Protein AF-0000000083312813 (afdb_homodimer)

InterPro domains:
  IPR004323 Divalent ion tolerance protein, CutA [PF03091] (5-100)
  IPR004323 Divalent ion tolerance protein, CutA [PTHR23419] (3-100)
  IPR011322 Nitrogen regulatory PII-like, alpha/beta [SSF54913] (3-100)
  IPR015867 Nitrogen regulatory protein PII/ATP phosphoribosyltransferase, C-terminal [G3DSA:3.30.70.120] (1-104)

Structure (mmCIF, N/CA/C/O backbone):
data_AF-0000000083312813-model_v1
#
loop_
_entity.id
_entity.type
_entity.pdbx_description
1 polymer 'Divalent-cation tolerance protein CutA'
#
loop_
_atom_site.group_PDB
_atom_site.id
_atom_site.type_symbol
_atom_site.label_atom_id
_atom_site.label_alt_id
_atom_site.label_comp_id
_atom_site.label_asym_id
_atom_site.label_entity_id
_atom_site.label_seq_id
_atom_site.pdbx_PDB_ins_code
_atom_site.Cartn_x
_atom_site.Cartn_y
_atom_site.Cartn_z
_atom_site.occupancy
_atom_site.B_iso_or_equiv
_atom_site.auth_seq_id
_atom_site.auth_comp_id
_atom_site.auth_asym_id
_atom_site.auth_atom_id
_atom_site.pdbx_PDB_model_num
ATOM 1 N N . MET A 1 1 ? -17.25 2.248 -8.07 1 82.38 1 MET A N 1
ATOM 2 C CA . MET A 1 1 ? -16.328 2.959 -7.188 1 82.38 1 MET A CA 1
ATOM 3 C C . MET A 1 1 ? -14.891 2.475 -7.395 1 82.38 1 MET A C 1
ATOM 5 O O . MET A 1 1 ? -14.641 1.271 -7.465 1 82.38 1 MET A O 1
ATOM 9 N N . THR A 1 2 ? -13.977 3.43 -7.738 1 95.19 2 THR A N 1
ATOM 10 C CA . THR A 1 2 ? -12.57 3.113 -7.965 1 95.19 2 THR A CA 1
ATOM 11 C C . THR A 1 2 ? -11.742 3.412 -6.723 1 95.19 2 THR A C 1
ATOM 13 O O . THR A 1 2 ? -11.805 4.52 -6.18 1 95.19 2 THR A O 1
ATOM 16 N N . CYS A 1 3 ? -11.07 2.371 -6.266 1 98.38 3 CYS A N 1
ATOM 17 C CA . CYS A 1 3 ? -10.172 2.564 -5.133 1 98.38 3 CYS A CA 1
ATOM 18 C C . CYS A 1 3 ? -8.812 3.07 -5.594 1 98.38 3 CYS A C 1
ATOM 20 O O . CYS A 1 3 ? -8.312 2.65 -6.637 1 98.38 3 CYS A O 1
ATOM 22 N N . ILE A 1 4 ? -8.227 3.947 -4.766 1 98.69 4 ILE A N 1
ATOM 23 C CA . ILE A 1 4 ? -6.914 4.492 -5.105 1 98.69 4 ILE A CA 1
ATOM 24 C C . ILE A 1 4 ? -6.023 4.504 -3.867 1 98.69 4 ILE A C 1
ATOM 26 O O . ILE A 1 4 ? -6.516 4.445 -2.738 1 98.69 4 ILE A O 1
ATOM 30 N N . ALA A 1 5 ? -4.777 4.547 -4.109 1 98.69 5 ALA A N 1
ATOM 31 C CA . ALA A 1 5 ? -3.764 4.848 -3.104 1 98.69 5 ALA A CA 1
ATOM 32 C C . ALA A 1 5 ? -3.197 6.254 -3.301 1 98.69 5 ALA A C 1
ATOM 34 O O . ALA A 1 5 ? -2.725 6.59 -4.391 1 98.69 5 ALA A O 1
ATOM 35 N N . VAL A 1 6 ? -3.256 7.094 -2.27 1 98.88 6 VAL A N 1
ATOM 36 C CA . VAL A 1 6 ? -2.686 8.438 -2.281 1 98.88 6 VAL A CA 1
ATOM 37 C C . VAL A 1 6 ? -1.424 8.469 -1.42 1 98.88 6 VAL A C 1
ATOM 39 O O . VAL A 1 6 ? -1.423 7.977 -0.29 1 98.88 6 VAL A O 1
ATOM 42 N N . VAL A 1 7 ? -0.399 9.125 -1.979 1 98.88 7 VAL A N 1
ATOM 43 C CA . VAL A 1 7 ? 0.912 9.023 -1.345 1 98.88 7 VAL A CA 1
ATOM 44 C C . VAL A 1 7 ? 1.455 10.422 -1.054 1 98.88 7 VAL A C 1
ATOM 46 O O . VAL A 1 7 ? 1.341 11.328 -1.886 1 98.88 7 VAL A O 1
ATOM 49 N N . THR A 1 8 ? 2.051 10.57 0.067 1 98.81 8 THR A N 1
ATOM 50 C CA . THR A 1 8 ? 2.859 11.742 0.395 1 98.81 8 THR A CA 1
ATOM 51 C C . THR A 1 8 ? 4.078 11.344 1.22 1 98.81 8 THR A C 1
ATOM 53 O O . THR A 1 8 ? 4.215 10.18 1.613 1 98.81 8 THR A O 1
ATOM 56 N N . THR A 1 9 ? 5.008 12.219 1.409 1 98.56 9 THR A N 1
ATOM 57 C CA . THR A 1 9 ? 6.176 12.047 2.264 1 98.56 9 THR A CA 1
ATOM 58 C C . THR A 1 9 ? 6.367 13.258 3.174 1 98.56 9 THR A C 1
ATOM 60 O O . THR A 1 9 ? 6.137 14.391 2.76 1 98.56 9 THR A O 1
ATOM 63 N N . VAL A 1 10 ? 6.734 13.008 4.398 1 98.44 10 VAL A N 1
ATOM 64 C CA . VAL A 1 10 ? 6.965 14.078 5.359 1 98.44 10 VAL A CA 1
ATOM 65 C C . VAL A 1 10 ? 8.32 13.883 6.043 1 98.44 10 VAL A C 1
ATOM 67 O O . VAL A 1 10 ? 8.93 12.82 5.918 1 98.44 10 VAL A O 1
ATOM 70 N N . GLY A 1 11 ? 8.758 14.898 6.836 1 97.38 11 GLY A N 1
ATOM 71 C CA . GLY A 1 11 ? 10.125 14.93 7.316 1 97.38 11 GLY A CA 1
ATOM 72 C C . GLY A 1 11 ? 10.289 14.312 8.695 1 97.38 11 GLY A C 1
ATOM 73 O O . GLY A 1 11 ? 11.406 14.18 9.195 1 97.38 11 GLY A O 1
ATOM 74 N N . SER A 1 12 ? 9.148 13.906 9.367 1 98.06 12 SER A N 1
ATOM 75 C CA . SER A 1 12 ? 9.258 13.305 10.688 1 98.06 12 SER A CA 1
ATOM 76 C C . SER A 1 12 ? 8.195 12.234 10.898 1 98.06 12 SER A C 1
ATOM 78 O O . SER A 1 12 ? 7.105 12.32 10.328 1 98.06 12 SER A O 1
ATOM 80 N N . ARG A 1 13 ? 8.539 11.32 11.75 1 98.06 13 ARG A N 1
ATOM 81 C CA . ARG A 1 13 ? 7.594 10.258 12.086 1 98.06 13 ARG A CA 1
ATOM 82 C C . ARG A 1 13 ? 6.363 10.82 12.789 1 98.06 13 ARG A C 1
ATOM 84 O O . ARG A 1 13 ? 5.242 10.375 12.547 1 98.06 13 ARG A O 1
ATOM 91 N N . THR A 1 14 ? 6.617 11.766 13.656 1 98.44 14 THR A N 1
ATOM 92 C CA . THR A 1 14 ? 5.523 12.391 14.391 1 98.44 14 THR A CA 1
ATOM 93 C C . THR A 1 14 ? 4.531 13.055 13.438 1 98.44 14 THR A C 1
ATOM 95 O O . THR A 1 14 ? 3.32 12.898 13.594 1 98.44 14 THR A O 1
ATOM 98 N N . GLU A 1 15 ? 5.008 13.805 12.469 1 98.56 15 GLU A N 1
ATOM 99 C CA . GLU A 1 15 ? 4.129 14.422 11.477 1 98.56 15 GLU A CA 1
ATOM 100 C C . GLU A 1 15 ? 3.365 13.359 10.688 1 98.56 15 GLU A C 1
ATOM 102 O O . GLU A 1 15 ? 2.174 13.516 10.414 1 98.56 15 GLU A O 1
ATOM 107 N N . ALA A 1 16 ? 4.055 12.297 10.289 1 98.75 16 ALA A N 1
ATOM 108 C CA . ALA A 1 16 ? 3.418 11.211 9.555 1 98.75 16 ALA A CA 1
ATOM 109 C C . ALA A 1 16 ? 2.266 10.609 10.359 1 98.75 16 ALA A C 1
ATOM 111 O O . ALA A 1 16 ? 1.177 10.391 9.82 1 98.75 16 ALA A O 1
ATOM 112 N N . GLN A 1 17 ? 2.504 10.367 11.602 1 98.69 17 GLN A N 1
ATOM 113 C CA . GLN A 1 17 ? 1.498 9.773 12.477 1 98.69 17 GLN A CA 1
ATOM 114 C C . GLN A 1 17 ? 0.299 10.703 12.648 1 98.69 17 GLN A C 1
ATOM 116 O O . GLN A 1 17 ? -0.849 10.258 12.617 1 98.69 17 GLN A O 1
ATOM 121 N N . THR A 1 18 ? 0.594 11.961 12.844 1 98.44 18 THR A N 1
ATOM 122 C CA . THR A 1 18 ? -0.47 12.945 12.992 1 98.44 18 THR A CA 1
ATOM 123 C C . THR A 1 18 ? -1.327 13.008 11.727 1 98.44 18 THR A C 1
ATOM 125 O O . THR A 1 18 ? -2.557 13.008 11.805 1 98.44 18 THR A O 1
ATOM 128 N N . LEU A 1 19 ? -0.684 13.07 10.586 1 98.56 19 LEU A N 1
ATOM 129 C CA . LEU A 1 19 ? -1.38 13.109 9.305 1 98.56 19 LEU A CA 1
ATOM 130 C C . LEU A 1 19 ? -2.252 11.867 9.125 1 98.56 19 LEU A C 1
ATOM 132 O O . LEU A 1 19 ? -3.438 11.977 8.805 1 98.56 19 LEU A O 1
ATOM 136 N N . ALA A 1 20 ? -1.627 10.688 9.344 1 98.75 20 ALA A N 1
ATOM 137 C CA . ALA A 1 20 ? -2.322 9.422 9.172 1 98.75 20 ALA A CA 1
ATOM 138 C C . ALA A 1 20 ? -3.543 9.328 10.086 1 98.75 20 ALA A C 1
ATOM 140 O O . ALA A 1 20 ?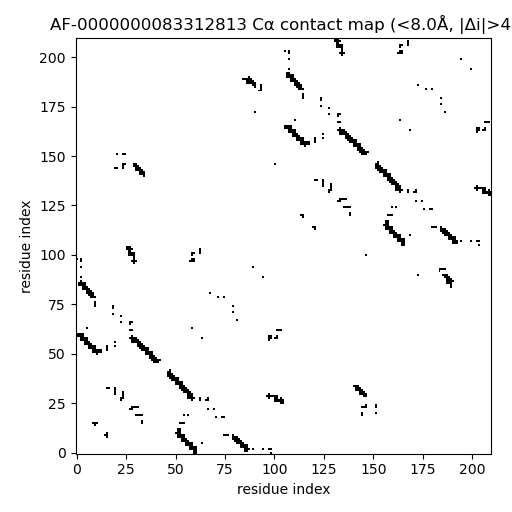 -4.652 9.062 9.625 1 98.75 20 ALA A O 1
ATOM 141 N N . ARG A 1 21 ? -3.357 9.609 11.344 1 98.31 21 ARG A N 1
ATOM 142 C CA . ARG A 1 21 ? -4.438 9.523 12.312 1 98.31 21 ARG A CA 1
ATOM 143 C C . ARG A 1 21 ? -5.566 10.492 11.969 1 98.31 21 ARG A C 1
ATOM 145 O O . ARG A 1 21 ? -6.734 10.102 11.93 1 98.31 21 ARG A O 1
ATOM 152 N N . THR A 1 22 ? -5.227 11.742 11.727 1 98.19 22 THR A N 1
ATOM 153 C CA . THR A 1 22 ? -6.203 12.797 11.492 1 98.19 22 THR A CA 1
ATOM 154 C C . THR A 1 22 ? -7.062 12.477 10.273 1 98.19 22 THR A C 1
ATOM 156 O O . THR A 1 22 ? -8.289 12.57 10.336 1 98.19 22 THR A O 1
ATOM 159 N N . LEU A 1 23 ? -6.473 12.07 9.18 1 98.38 23 LEU A N 1
ATOM 160 C CA . LEU A 1 23 ? -7.188 11.922 7.918 1 98.38 23 LEU A CA 1
ATOM 161 C C . LEU A 1 23 ? -8.008 10.633 7.91 1 98.38 23 LEU A C 1
ATOM 163 O O . LEU A 1 23 ? -9.062 10.57 7.266 1 98.38 23 LEU A O 1
ATOM 167 N N . VAL A 1 24 ? -7.555 9.609 8.648 1 98.44 24 VAL A N 1
ATOM 168 C CA . VAL A 1 24 ? -8.352 8.398 8.82 1 98.44 24 VAL A CA 1
ATOM 169 C C . VAL A 1 24 ? -9.531 8.688 9.75 1 98.44 24 VAL A C 1
ATOM 171 O O . VAL A 1 24 ? -10.656 8.258 9.477 1 98.44 24 VAL A O 1
ATOM 174 N N . GLU A 1 25 ? -9.312 9.438 10.805 1 97.38 25 GLU A N 1
ATOM 175 C CA . GLU A 1 25 ? -10.383 9.812 11.719 1 97.38 25 GLU A CA 1
ATOM 176 C C . GLU A 1 25 ? -11.469 10.617 11.008 1 97.38 25 GLU A C 1
ATOM 178 O O . GLU A 1 25 ? -12.656 10.438 11.273 1 97.38 25 GLU A O 1
ATOM 183 N N . ARG A 1 26 ? -11.039 11.461 10.102 1 96.88 26 ARG A N 1
ATOM 184 C CA . ARG A 1 26 ? -11.961 12.32 9.359 1 96.88 26 ARG A CA 1
ATOM 185 C C . ARG A 1 26 ? -12.625 11.547 8.227 1 96.88 26 ARG A C 1
ATOM 187 O O . ARG A 1 26 ? -13.414 12.109 7.461 1 96.88 26 ARG A O 1
ATOM 194 N N . GLU A 1 27 ? -12.234 10.281 7.996 1 97 27 GLU A N 1
ATOM 195 C CA . GLU A 1 27 ? -12.758 9.375 6.973 1 97 27 GLU A CA 1
ATOM 196 C C . GLU A 1 27 ? -12.492 9.922 5.57 1 97 27 GLU A C 1
ATOM 198 O O . GLU A 1 27 ? -13.305 9.734 4.664 1 97 27 GLU A O 1
ATOM 203 N N . LEU A 1 28 ? -11.469 10.711 5.465 1 98.12 28 LEU A N 1
ATOM 204 C CA . LEU A 1 28 ? -11 11.07 4.133 1 98.12 28 LEU A CA 1
ATOM 205 C C . LEU A 1 28 ? -10.258 9.906 3.48 1 98.12 28 LEU A C 1
ATOM 207 O O . LEU A 1 28 ? -10.117 9.867 2.258 1 98.12 28 LEU A O 1
ATOM 211 N N . ALA A 1 29 ? -9.766 8.984 4.305 1 98.19 29 ALA A N 1
ATOM 212 C CA . ALA A 1 29 ? -9.188 7.695 3.924 1 98.19 29 ALA A CA 1
ATOM 213 C C . ALA A 1 29 ? -9.625 6.59 4.879 1 98.19 29 ALA A C 1
ATOM 215 O O . ALA A 1 29 ? -9.844 6.84 6.066 1 98.19 29 ALA A O 1
ATOM 216 N N . ALA A 1 30 ? -9.734 5.379 4.336 1 97.56 30 ALA A N 1
ATOM 217 C CA . ALA A 1 30 ? -10.141 4.238 5.156 1 97.56 30 ALA A CA 1
ATOM 218 C C . ALA A 1 30 ? -8.992 3.771 6.051 1 97.56 30 ALA A C 1
ATOM 220 O O . ALA A 1 30 ? -9.227 3.295 7.168 1 97.56 30 ALA A O 1
ATOM 221 N N . CYS A 1 31 ? -7.824 3.801 5.535 1 98.12 31 CYS A N 1
ATOM 222 C CA . CYS A 1 31 ? -6.633 3.396 6.27 1 98.12 31 CYS A CA 1
ATOM 223 C C . CYS A 1 31 ? -5.395 4.105 5.734 1 98.12 31 CYS A C 1
ATOM 225 O O . CYS A 1 31 ? -5.449 4.762 4.695 1 98.12 31 CYS A O 1
ATOM 227 N N . ALA A 1 32 ? -4.301 4.016 6.473 1 98.81 32 ALA A N 1
ATOM 228 C CA . ALA A 1 32 ? -3.012 4.586 6.098 1 98.81 32 ALA A CA 1
ATOM 229 C C . ALA A 1 32 ? -1.862 3.701 6.566 1 98.81 32 ALA A C 1
ATOM 231 O O . ALA A 1 32 ? -1.955 3.057 7.613 1 98.81 32 ALA A O 1
ATOM 232 N N . HIS A 1 33 ? -0.812 3.68 5.758 1 98.81 33 HIS A N 1
ATOM 233 C CA . HIS A 1 33 ? 0.422 2.977 6.09 1 98.81 33 HIS A CA 1
ATOM 234 C C . HIS A 1 33 ? 1.615 3.928 6.09 1 98.81 33 HIS A C 1
ATOM 236 O O . HIS A 1 33 ? 1.789 4.711 5.152 1 98.81 33 HIS A O 1
ATOM 242 N N . ILE A 1 34 ? 2.453 3.83 7.133 1 98.88 34 ILE A N 1
ATOM 243 C CA . ILE A 1 34 ? 3.672 4.625 7.223 1 98.88 34 ILE A CA 1
ATOM 244 C C . ILE A 1 34 ? 4.891 3.719 7.082 1 98.88 34 ILE A C 1
ATOM 246 O O . ILE A 1 34 ? 4.953 2.648 7.691 1 98.88 34 ILE A O 1
ATOM 250 N N . SER A 1 35 ? 5.832 4.074 6.277 1 98.69 35 SER A N 1
ATOM 251 C CA . SER A 1 35 ? 7.129 3.416 6.164 1 98.69 35 SER A CA 1
ATOM 252 C C . SER A 1 35 ? 8.258 4.434 6.086 1 98.69 35 SER A C 1
ATOM 254 O O . SER A 1 35 ? 8.094 5.508 5.504 1 98.69 35 SER A O 1
ATOM 256 N N . GLU A 1 36 ? 9.383 4.062 6.68 1 98.38 36 GLU A N 1
ATOM 257 C CA . GLU A 1 36 ? 10.57 4.902 6.551 1 98.38 36 GLU A CA 1
ATOM 258 C C . GLU A 1 36 ? 11.227 4.719 5.184 1 98.38 36 GLU A C 1
ATOM 260 O O . GLU A 1 36 ? 11.32 3.596 4.68 1 98.38 36 GLU A O 1
ATOM 265 N N . VAL A 1 37 ? 11.75 5.883 4.617 1 98 37 VAL A N 1
ATOM 266 C CA . VAL A 1 37 ? 12.445 5.848 3.334 1 98 37 VAL A CA 1
ATOM 267 C C . VAL A 1 37 ? 13.656 6.773 3.379 1 98 37 VAL A C 1
ATOM 269 O O . VAL A 1 37 ? 13.688 7.73 4.156 1 98 37 VAL A O 1
ATOM 272 N N . GLU A 1 38 ? 14.617 6.457 2.629 1 97.88 38 GLU A N 1
ATOM 273 C CA . GLU A 1 38 ? 15.734 7.359 2.371 1 97.88 38 GLU A CA 1
ATOM 274 C C . GLU A 1 38 ? 15.547 8.109 1.054 1 97.88 38 GLU A C 1
ATOM 276 O O . GLU A 1 38 ? 15.367 7.488 0.003 1 97.88 38 GLU A O 1
ATOM 281 N N . SER A 1 39 ? 15.617 9.445 1.138 1 96.81 39 SER A N 1
ATOM 282 C CA . SER A 1 39 ? 15.289 10.258 -0.031 1 96.81 39 SER A CA 1
ATOM 283 C C . SER A 1 39 ? 16.516 11.023 -0.526 1 96.81 39 SER A C 1
ATOM 285 O O . SER A 1 39 ? 17.312 11.5 0.274 1 96.81 39 SER A O 1
ATOM 287 N N . PHE A 1 40 ? 16.656 11.078 -1.81 1 98.12 40 PHE A N 1
ATOM 288 C CA . PHE A 1 40 ? 17.562 11.961 -2.531 1 98.12 40 PHE A CA 1
ATOM 289 C C . PHE A 1 40 ? 16.812 12.867 -3.488 1 98.12 40 PHE A C 1
ATOM 291 O O . PHE A 1 40 ? 15.969 12.398 -4.262 1 98.12 40 PHE A O 1
ATOM 298 N N . TYR A 1 41 ? 17.031 14.148 -3.514 1 96 41 TYR A N 1
ATOM 299 C CA . TYR A 1 41 ? 16.344 15.062 -4.414 1 96 41 TYR A CA 1
ATOM 300 C C . TYR A 1 41 ? 17.078 16.391 -4.527 1 96 41 TYR A C 1
ATOM 302 O O . TYR A 1 41 ? 17.906 16.719 -3.676 1 96 41 TYR A O 1
ATOM 310 N N . HIS A 1 42 ? 16.781 17.188 -5.539 1 95.5 42 HIS A N 1
ATOM 311 C CA . HIS A 1 42 ? 17.312 18.531 -5.711 1 95.5 42 HIS A CA 1
ATOM 312 C C . HIS A 1 42 ? 16.484 19.547 -4.945 1 95.5 42 HIS A C 1
ATOM 314 O O . HIS A 1 42 ? 15.258 19.531 -5.008 1 95.5 42 HIS A O 1
ATOM 320 N N . TRP A 1 43 ? 17.172 20.328 -4.145 1 90.94 43 TRP A N 1
ATOM 321 C CA . TRP A 1 43 ? 16.547 21.469 -3.484 1 90.94 43 TRP A CA 1
ATOM 322 C C . TRP A 1 43 ? 17.5 22.656 -3.42 1 90.94 43 TRP A C 1
ATOM 324 O O . TRP A 1 43 ? 18.594 22.547 -2.875 1 90.94 43 TRP A O 1
ATOM 334 N N . GLN A 1 44 ? 17.016 23.812 -4.074 1 92.31 44 GLN A N 1
ATOM 335 C CA . GLN A 1 44 ? 17.797 25.031 -4.102 1 92.31 44 GLN A CA 1
ATOM 336 C C . GLN A 1 44 ? 19.188 24.797 -4.664 1 92.31 44 GLN A C 1
ATOM 338 O O . GLN A 1 44 ? 20.188 25.203 -4.062 1 92.31 44 GLN A O 1
ATOM 343 N N . GLY A 1 45 ? 19.297 24.016 -5.578 1 94.56 45 GLY A N 1
ATOM 344 C CA . GLY A 1 45 ? 20.5 23.828 -6.359 1 94.56 45 GLY A CA 1
ATOM 345 C C . GLY A 1 45 ? 21.406 22.75 -5.812 1 94.56 45 GLY A C 1
ATOM 346 O O . GLY A 1 45 ? 22.469 22.453 -6.387 1 94.56 45 GLY A O 1
ATOM 347 N N . LYS A 1 46 ? 21.078 22.188 -4.707 1 96.56 46 LYS A N 1
ATOM 348 C CA . LYS A 1 46 ? 21.906 21.156 -4.098 1 96.56 46 LYS A CA 1
ATOM 349 C C . LYS A 1 46 ? 21.125 19.844 -3.941 1 96.56 46 LYS A C 1
ATOM 351 O O . LYS A 1 46 ? 19.906 19.859 -3.807 1 96.56 46 LYS A O 1
ATOM 356 N N . VAL A 1 47 ? 21.906 18.688 -3.941 1 97.12 47 VAL A N 1
ATOM 357 C CA . VAL A 1 47 ? 21.297 17.391 -3.676 1 97.12 47 VAL A CA 1
ATOM 358 C C . VAL A 1 47 ? 21.172 17.188 -2.17 1 97.12 47 VAL A C 1
ATOM 360 O O . VAL A 1 47 ? 22.141 17.312 -1.43 1 97.12 47 VAL A O 1
ATOM 363 N N . GLN A 1 48 ? 19.922 16.969 -1.707 1 96 48 GLN A N 1
ATOM 364 C CA . GLN A 1 48 ? 19.625 16.625 -0.321 1 96 48 GLN A CA 1
ATOM 365 C C . GLN A 1 48 ? 19.547 15.109 -0.135 1 96 48 GLN A C 1
ATOM 367 O O . GLN A 1 48 ? 19.219 14.383 -1.068 1 96 48 GLN A O 1
ATOM 372 N N . ASN A 1 49 ? 20 14.586 0.979 1 97.5 49 ASN A N 1
ATOM 373 C CA . ASN A 1 49 ? 19.844 13.211 1.438 1 97.5 49 ASN A CA 1
ATOM 374 C C . ASN A 1 49 ? 19.281 13.156 2.852 1 97.5 49 ASN A C 1
ATOM 376 O O . ASN A 1 49 ? 19.969 13.5 3.814 1 97.5 49 ASN A O 1
ATOM 380 N N . GLU A 1 50 ? 17.984 12.664 2.926 1 96.69 50 GLU A N 1
ATOM 381 C CA . GLU A 1 50 ? 17.312 12.711 4.215 1 96.69 50 GLU A CA 1
ATOM 382 C C . GLU A 1 50 ? 16.422 11.484 4.41 1 96.69 50 GLU A C 1
ATOM 384 O O . GLU A 1 50 ? 15.977 10.867 3.438 1 96.69 50 GLU A O 1
ATOM 389 N N . VAL A 1 51 ? 16.219 11.164 5.68 1 97.62 51 VAL A N 1
ATOM 390 C CA . VAL A 1 51 ? 15.18 10.203 6.031 1 97.62 51 VAL A CA 1
ATOM 391 C C . VAL A 1 51 ? 13.812 10.883 5.984 1 97.62 51 VAL A C 1
ATOM 393 O O . VAL A 1 51 ? 13.641 11.992 6.5 1 97.62 51 VAL A O 1
ATOM 396 N N . GLU A 1 52 ? 12.914 10.25 5.254 1 98.38 52 GLU A N 1
ATOM 397 C CA . GLU A 1 52 ? 11.516 10.672 5.23 1 98.38 52 GLU A CA 1
ATOM 398 C C . GLU A 1 52 ? 10.586 9.531 5.629 1 98.38 52 GLU A C 1
ATOM 400 O O . GLU A 1 52 ? 11.031 8.391 5.793 1 98.38 52 GLU A O 1
ATOM 405 N N . TYR A 1 53 ? 9.375 9.898 5.82 1 98.75 53 TYR A N 1
ATOM 406 C CA . TYR A 1 53 ? 8.328 8.93 6.117 1 98.75 53 TYR A CA 1
ATOM 407 C C . TYR A 1 53 ? 7.219 8.992 5.07 1 98.75 53 TYR A C 1
ATOM 409 O O . TYR A 1 53 ? 6.586 10.031 4.883 1 98.75 53 TYR A O 1
ATOM 417 N N . ARG A 1 54 ? 7.094 7.883 4.402 1 98.88 54 ARG A N 1
ATOM 418 C CA . ARG A 1 54 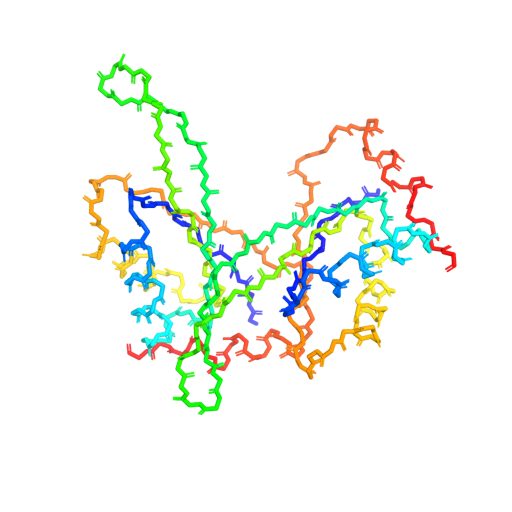? 6.07 7.758 3.373 1 98.88 54 ARG A CA 1
ATOM 419 C C . ARG A 1 54 ? 4.738 7.328 3.977 1 98.88 54 ARG A C 1
ATOM 421 O O . ARG A 1 54 ? 4.684 6.383 4.766 1 98.88 54 ARG A O 1
ATOM 428 N N . VAL A 1 55 ? 3.723 8.109 3.658 1 98.94 55 VAL A N 1
ATOM 429 C CA . VAL A 1 55 ? 2.365 7.773 4.07 1 98.94 55 VAL A CA 1
ATOM 430 C C . VAL A 1 55 ? 1.529 7.398 2.848 1 98.94 55 VAL A C 1
ATOM 432 O O . VAL A 1 55 ? 1.456 8.164 1.883 1 98.94 55 VAL A O 1
ATOM 435 N N . ILE A 1 56 ? 0.965 6.203 2.83 1 98.94 56 ILE A N 1
ATOM 436 C CA . ILE A 1 56 ? 0.063 5.75 1.777 1 98.94 56 ILE A CA 1
ATOM 437 C C . ILE A 1 56 ? -1.356 5.633 2.328 1 98.94 56 ILE A C 1
ATOM 439 O O . ILE A 1 56 ? -1.61 4.852 3.248 1 98.94 56 ILE A O 1
ATOM 443 N N . PHE A 1 57 ? -2.295 6.418 1.813 1 98.81 57 PHE A N 1
ATOM 444 C CA . PHE A 1 57 ? -3.711 6.391 2.162 1 98.81 57 PHE A CA 1
ATOM 445 C C . PHE A 1 57 ? -4.5 5.562 1.153 1 98.81 57 PHE A C 1
ATOM 447 O O . PHE A 1 57 ? -4.277 5.672 -0.054 1 98.81 57 PHE A O 1
ATOM 454 N N . LYS A 1 58 ? -5.383 4.727 1.625 1 98.75 58 LYS A N 1
ATOM 455 C CA . LYS A 1 58 ? -6.34 4.062 0.746 1 98.75 58 LYS A CA 1
ATOM 456 C C . LYS A 1 58 ? -7.723 4.699 0.856 1 98.75 58 LYS A C 1
ATOM 458 O O . LYS A 1 58 ? -8.242 4.875 1.959 1 98.75 58 LYS A O 1
ATOM 463 N N . THR A 1 59 ? -8.281 5.09 -0.238 1 98.44 59 THR A N 1
ATOM 464 C CA . THR A 1 59 ? -9.578 5.754 -0.312 1 98.44 59 THR A CA 1
ATOM 465 C C . THR A 1 59 ? -10.234 5.516 -1.673 1 98.44 59 THR A C 1
ATOM 467 O O . THR A 1 59 ? -9.82 4.629 -2.418 1 98.44 59 THR A O 1
ATOM 470 N N . VAL A 1 60 ? -11.352 6.219 -1.917 1 98.31 60 VAL A N 1
ATOM 471 C CA . VAL A 1 60 ? -12.016 6.164 -3.213 1 98.31 60 VAL A CA 1
ATOM 472 C C . VAL A 1 60 ? -11.641 7.391 -4.043 1 98.31 60 VAL A C 1
ATOM 474 O O . VAL A 1 60 ? -11.336 8.453 -3.488 1 98.31 60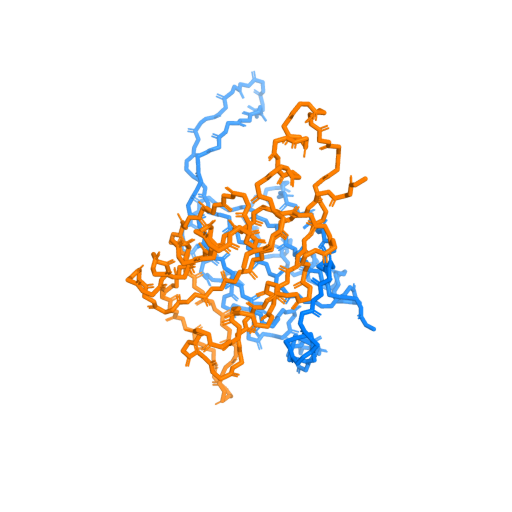 VAL A O 1
ATOM 477 N N . ALA A 1 61 ? -11.656 7.223 -5.355 1 98.12 61 ALA A N 1
ATOM 478 C CA . ALA A 1 61 ? -11.227 8.273 -6.277 1 98.12 61 ALA A CA 1
ATOM 479 C C . ALA A 1 61 ? -12.016 9.562 -6.047 1 98.12 61 ALA A C 1
ATOM 481 O O . ALA A 1 61 ? -11.469 10.656 -6.191 1 98.12 61 ALA A O 1
ATOM 482 N N . GLU A 1 62 ? -13.234 9.523 -5.645 1 97.25 62 GLU A N 1
ATOM 483 C CA . GLU A 1 62 ? -14.102 10.672 -5.438 1 97.25 62 GLU A CA 1
ATOM 484 C C . GLU A 1 62 ? -13.609 11.539 -4.277 1 97.25 62 GLU A C 1
ATOM 486 O O . GLU A 1 62 ? -13.984 12.703 -4.164 1 97.25 62 GLU A O 1
ATOM 491 N N . ARG A 1 63 ? -12.805 10.953 -3.451 1 97.81 63 ARG A N 1
ATOM 492 C CA . ARG A 1 63 ? -12.344 11.648 -2.252 1 97.81 63 ARG A CA 1
ATOM 493 C C . ARG A 1 63 ? -10.984 12.289 -2.479 1 97.81 63 ARG A C 1
ATOM 495 O O . ARG A 1 63 ? -10.445 12.945 -1.584 1 97.81 63 ARG A O 1
ATOM 502 N N . TYR A 1 64 ? -10.422 12.172 -3.66 1 98.38 64 TYR A N 1
ATOM 503 C CA . TYR A 1 64 ? -9.055 12.609 -3.9 1 98.38 64 TYR A CA 1
ATOM 504 C C . TYR A 1 64 ? -8.898 14.102 -3.646 1 98.38 64 TYR A C 1
ATOM 506 O O . TYR A 1 64 ? -7.984 14.523 -2.936 1 98.38 64 TYR A O 1
ATOM 514 N N . ALA A 1 65 ? -9.766 14.938 -4.195 1 98.31 65 ALA A N 1
ATOM 515 C CA . ALA A 1 65 ? -9.625 16.391 -4.094 1 98.31 65 ALA A CA 1
ATOM 516 C C . ALA A 1 65 ? -9.664 16.844 -2.637 1 98.31 65 ALA A C 1
ATOM 518 O O . ALA A 1 65 ? -8.852 17.656 -2.213 1 98.31 65 ALA A O 1
ATOM 519 N N . ASP A 1 66 ? -10.594 16.297 -1.89 1 98.5 66 ASP A N 1
ATOM 520 C CA . ASP A 1 66 ? -10.711 16.641 -0.477 1 98.5 66 ASP A CA 1
ATOM 521 C C . ASP A 1 66 ? -9.477 16.188 0.303 1 98.5 66 ASP A C 1
ATOM 523 O O . ASP A 1 66 ? -8.992 16.922 1.174 1 98.5 66 ASP A O 1
ATOM 527 N N . LEU A 1 67 ? -8.984 14.984 0.032 1 98.75 67 LEU A N 1
ATOM 528 C CA . LEU A 1 67 ? -7.816 14.445 0.712 1 98.75 67 LEU A CA 1
ATOM 529 C C . LEU A 1 67 ? -6.57 15.266 0.383 1 98.75 67 LEU A C 1
ATOM 531 O O . LEU A 1 67 ? -5.785 15.594 1.273 1 98.75 67 LEU A O 1
ATOM 535 N N . GLU A 1 68 ? -6.426 15.578 -0.917 1 98.75 68 GLU A N 1
ATOM 536 C CA . GLU A 1 68 ? -5.305 16.406 -1.343 1 98.75 68 GLU A CA 1
ATOM 537 C C . GLU A 1 68 ? -5.305 17.75 -0.612 1 98.75 68 GLU A C 1
ATOM 539 O O . GLU A 1 68 ? -4.262 18.203 -0.127 1 98.75 68 GLU A O 1
ATOM 544 N N . GLU A 1 69 ? -6.414 18.391 -0.52 1 98.44 69 GLU A N 1
ATOM 545 C CA . GLU A 1 69 ? -6.535 19.672 0.168 1 98.44 69 GLU A CA 1
ATOM 546 C C . GLU A 1 69 ? -6.172 19.531 1.645 1 98.44 69 GLU A C 1
ATOM 548 O O . GLU A 1 69 ? -5.457 20.375 2.188 1 98.44 69 GLU A O 1
ATOM 553 N N . ALA A 1 70 ? -6.68 18.516 2.268 1 98.5 70 ALA A N 1
ATOM 554 C CA . ALA A 1 70 ? -6.402 18.297 3.686 1 98.5 70 ALA A CA 1
ATOM 555 C C . ALA A 1 70 ? -4.914 18.031 3.922 1 98.5 70 ALA A C 1
ATOM 557 O O . ALA A 1 70 ? -4.34 18.531 4.891 1 98.5 70 ALA A O 1
ATOM 558 N N . ILE A 1 71 ? -4.277 17.203 3.051 1 98.75 71 ILE A N 1
ATOM 559 C CA . ILE A 1 71 ? -2.848 16.938 3.162 1 98.75 71 ILE A CA 1
ATOM 560 C C . ILE A 1 71 ? -2.074 18.25 3.057 1 98.75 71 ILE A C 1
ATOM 562 O O . ILE A 1 71 ? -1.175 18.516 3.857 1 98.75 71 ILE A O 1
ATOM 566 N N . ARG A 1 72 ? -2.424 19.062 2.125 1 98.38 72 ARG A N 1
ATOM 567 C CA . ARG A 1 72 ? -1.742 20.328 1.93 1 98.38 72 ARG A CA 1
ATOM 568 C C . ARG A 1 72 ? -1.863 21.219 3.168 1 98.38 72 ARG A C 1
ATOM 570 O O . ARG A 1 72 ? -0.889 21.844 3.586 1 98.38 72 ARG A O 1
ATOM 577 N N . ALA A 1 73 ? -3 21.25 3.736 1 98.12 73 ALA A N 1
ATOM 578 C CA . ALA A 1 73 ? -3.27 22.109 4.879 1 98.12 73 ALA A CA 1
ATOM 579 C C . ALA A 1 73 ? -2.465 21.688 6.102 1 98.12 73 ALA A C 1
ATOM 581 O O . ALA A 1 73 ? -2.072 22.516 6.922 1 98.12 73 ALA A O 1
ATOM 582 N N . LEU A 1 74 ? -2.211 20.406 6.23 1 97.94 74 LEU A N 1
ATOM 583 C CA . LEU A 1 74 ? -1.587 19.859 7.434 1 97.94 74 LEU A CA 1
ATOM 584 C C . LEU A 1 74 ? -0.087 19.672 7.23 1 97.94 74 LEU A C 1
ATOM 586 O O . LEU A 1 74 ? 0.647 19.422 8.188 1 97.94 74 LEU A O 1
ATOM 590 N N . HIS A 1 75 ? 0.41 19.797 6.035 1 98 75 HIS A N 1
ATOM 591 C CA . HIS A 1 75 ? 1.774 19.422 5.676 1 98 75 HIS A CA 1
ATOM 592 C C . HIS A 1 75 ? 2.758 20.531 6.039 1 98 75 HIS A C 1
ATOM 594 O O . HIS A 1 75 ? 2.465 21.719 5.852 1 98 75 HIS A O 1
ATOM 600 N N . SER A 1 76 ? 3.957 20.219 6.379 1 97.31 76 SER A N 1
ATOM 601 C CA . SER A 1 76 ? 4.965 21.188 6.77 1 97.31 76 SER A CA 1
ATOM 602 C C . SER A 1 76 ? 5.73 21.719 5.559 1 97.31 76 SER A C 1
ATOM 604 O O . SER A 1 76 ? 6.336 22.781 5.617 1 97.31 76 SER A O 1
ATOM 606 N N . TYR A 1 77 ? 5.777 20.875 4.488 1 95.5 77 TYR A N 1
ATOM 607 C CA . TYR A 1 77 ? 6.551 21.266 3.316 1 95.5 77 TYR A CA 1
ATOM 608 C C . TYR A 1 77 ? 5.844 22.375 2.535 1 95.5 77 TYR A C 1
ATOM 610 O O . TYR A 1 77 ? 4.617 22.344 2.395 1 95.5 77 TYR A O 1
ATOM 618 N N . GLU A 1 78 ? 6.617 23.172 1.951 1 92.94 78 GLU A N 1
ATOM 619 C CA . GLU A 1 78 ? 6.109 24.172 1.01 1 92.94 78 GLU A CA 1
ATOM 620 C C . GLU A 1 78 ? 5.547 23.5 -0.243 1 92.94 78 GLU A C 1
ATOM 622 O O . GLU A 1 78 ? 4.504 23.922 -0.756 1 92.94 78 GLU A O 1
ATOM 627 N N . LEU A 1 79 ? 6.23 22.547 -0.8 1 95.62 79 LEU A N 1
ATOM 628 C CA . LEU A 1 79 ? 5.824 21.781 -1.978 1 95.62 79 LEU A CA 1
ATOM 629 C C . LEU A 1 79 ? 5.812 20.281 -1.683 1 95.62 79 LEU A C 1
ATOM 631 O O . LEU A 1 79 ? 6.77 19.578 -2.002 1 95.62 79 LEU A O 1
ATOM 635 N N . PRO A 1 80 ? 4.758 19.828 -1.138 1 97.75 80 PRO A N 1
ATOM 636 C CA . PRO A 1 80 ? 4.699 18.406 -0.793 1 97.75 80 PRO A CA 1
ATOM 637 C C . PRO A 1 80 ? 4.48 17.516 -2.012 1 97.75 80 PRO A C 1
ATOM 639 O O . PRO A 1 80 ? 3.76 17.891 -2.939 1 97.75 80 PRO A O 1
ATOM 642 N N . ALA A 1 81 ? 5.121 16.328 -2.039 1 97.75 81 ALA A N 1
ATOM 643 C CA . ALA A 1 81 ? 4.723 15.266 -2.955 1 97.75 81 ALA A CA 1
ATOM 644 C C . ALA A 1 81 ? 3.318 14.766 -2.631 1 97.75 81 ALA A C 1
ATOM 646 O O . ALA A 1 81 ? 3.039 14.375 -1.494 1 97.75 81 ALA A O 1
ATOM 647 N N . ILE A 1 82 ? 2.371 14.82 -3.537 1 98.75 82 ILE A N 1
ATOM 648 C CA . ILE A 1 82 ? 1.047 14.211 -3.447 1 98.75 82 ILE A CA 1
ATOM 649 C C . ILE A 1 82 ? 0.668 13.594 -4.793 1 98.75 82 ILE A C 1
ATOM 651 O O . ILE A 1 82 ? 0.495 14.312 -5.781 1 98.75 82 ILE A O 1
ATOM 655 N N . TYR A 1 83 ? 0.562 12.289 -4.844 1 98.5 83 TYR A N 1
ATOM 656 C CA . TYR A 1 83 ? 0.18 11.578 -6.055 1 98.5 83 TYR A CA 1
ATOM 657 C C . TYR A 1 83 ? -0.635 10.328 -5.715 1 98.5 83 TYR A C 1
ATOM 659 O O . TYR A 1 83 ? -0.816 10 -4.543 1 98.5 83 TYR A O 1
ATOM 667 N N . ALA A 1 84 ? -1.228 9.742 -6.727 1 98.5 84 ALA A N 1
ATOM 668 C CA . ALA A 1 84 ? -2.076 8.578 -6.504 1 98.5 84 ALA A CA 1
ATOM 669 C C . ALA A 1 84 ? -1.914 7.559 -7.629 1 98.5 84 ALA A C 1
ATOM 671 O O . ALA A 1 84 ? -1.437 7.895 -8.711 1 98.5 84 ALA A O 1
ATOM 672 N N . TRP A 1 85 ? -2.199 6.293 -7.348 1 96.88 85 TRP A N 1
ATOM 673 C CA . TRP A 1 85 ? -2.359 5.262 -8.367 1 96.88 85 TRP A CA 1
ATOM 674 C C . TRP A 1 85 ? -3.588 4.406 -8.086 1 96.88 85 TRP A C 1
ATOM 676 O O . TRP A 1 85 ? -4.043 4.316 -6.941 1 96.88 85 TRP A O 1
ATOM 686 N N . PRO A 1 86 ? -4.172 3.859 -9.148 1 97.06 86 PRO A N 1
ATOM 687 C CA . PRO A 1 86 ? -5.348 3.006 -8.945 1 97.06 86 PRO A CA 1
ATOM 688 C C . PRO A 1 86 ? -5.004 1.678 -8.273 1 97.06 86 PRO A C 1
ATOM 690 O O . PRO A 1 86 ? -3.91 1.144 -8.484 1 97.06 86 PRO A O 1
ATOM 693 N N . LEU A 1 87 ? -5.875 1.231 -7.461 1 97.44 87 LEU A N 1
ATOM 694 C CA . LEU A 1 87 ? -5.867 -0.139 -6.965 1 97.44 87 LEU A CA 1
ATOM 695 C C . LEU A 1 87 ? -6.746 -1.037 -7.828 1 97.44 87 LEU A C 1
ATOM 697 O O . LEU A 1 87 ? -7.969 -1.026 -7.695 1 97.44 87 LEU A O 1
ATOM 701 N N . GLU A 1 88 ? -6.031 -1.78 -8.617 1 94.88 88 GLU A N 1
ATOM 702 C CA . GLU A 1 88 ? -6.773 -2.613 -9.555 1 94.88 88 GLU A CA 1
ATOM 703 C C . GLU A 1 88 ? -5.941 -3.805 -10.023 1 94.88 88 GLU A C 1
ATOM 705 O O . GLU A 1 88 ? -4.852 -3.629 -10.57 1 94.88 88 GLU A O 1
ATOM 710 N N . PRO A 1 89 ? -6.477 -5.074 -9.828 1 96.38 89 PRO A N 1
ATOM 711 C CA . PRO A 1 89 ? -7.742 -5.41 -9.172 1 96.38 89 PRO A CA 1
ATOM 712 C C . PRO A 1 89 ? -7.684 -5.258 -7.656 1 96.38 89 PRO A C 1
ATOM 714 O O . PRO A 1 89 ? -6.602 -5.121 -7.086 1 96.38 89 PRO A O 1
ATOM 717 N N . VAL A 1 90 ? -8.914 -5.273 -7.062 1 97.5 90 VAL A N 1
ATOM 718 C CA . VAL A 1 90 ? -9.062 -5.203 -5.613 1 97.5 90 VAL A CA 1
ATOM 719 C C . VAL A 1 90 ? -10.047 -6.27 -5.141 1 97.5 90 VAL A C 1
ATOM 721 O O . VAL A 1 90 ? -11.086 -6.477 -5.766 1 97.5 90 VAL A O 1
ATOM 724 N N . TYR A 1 91 ? -9.633 -6.953 -4.039 1 97.75 91 TYR A N 1
ATOM 725 C CA . TYR A 1 91 ? -10.562 -7.863 -3.387 1 97.75 91 TYR A CA 1
ATOM 726 C C . TYR A 1 91 ? -11.859 -7.145 -3.027 1 97.75 91 TYR A C 1
ATOM 728 O O . TYR A 1 91 ? -11.852 -6.176 -2.264 1 97.75 91 TYR A O 1
ATOM 736 N N . GLU A 1 92 ? -12.969 -7.672 -3.471 1 97.25 92 GLU A N 1
ATOM 737 C CA . GLU A 1 92 ? -14.234 -6.941 -3.484 1 97.25 92 GLU A CA 1
ATOM 738 C C . GLU A 1 92 ? -14.672 -6.57 -2.07 1 97.25 92 GLU A C 1
ATOM 740 O O . GLU A 1 92 ? -15.062 -5.43 -1.813 1 97.25 92 GLU A O 1
ATOM 745 N N . PRO A 1 93 ? -14.641 -7.461 -1.11 1 97.38 93 PRO A N 1
ATOM 746 C CA . PRO A 1 93 ? -15.039 -7.074 0.246 1 97.38 93 PRO A CA 1
ATOM 747 C C . PRO A 1 93 ? -14.148 -5.98 0.833 1 97.38 93 PRO A C 1
ATOM 749 O O . PRO A 1 93 ? -14.633 -5.125 1.582 1 97.38 93 PRO A O 1
ATOM 752 N N . TYR A 1 94 ? -12.898 -6.004 0.472 1 97.44 94 TYR A N 1
ATOM 753 C CA . TYR A 1 94 ? -11.992 -4.957 0.923 1 97.44 94 TYR A CA 1
ATOM 754 C C . TYR A 1 94 ? -12.32 -3.623 0.26 1 97.44 94 TYR A C 1
ATOM 756 O O . TYR A 1 94 ? -12.281 -2.574 0.907 1 97.44 94 TYR A O 1
ATOM 764 N N . ALA A 1 95 ? -12.641 -3.652 -1.002 1 98.19 95 ALA A N 1
ATOM 765 C CA . ALA A 1 95 ? -13.055 -2.439 -1.705 1 98.19 95 ALA A CA 1
ATOM 766 C C . ALA A 1 95 ? -14.289 -1.821 -1.054 1 98.19 95 ALA A C 1
ATOM 768 O O . ALA A 1 95 ? -14.359 -0.603 -0.877 1 98.19 95 ALA A O 1
ATOM 769 N N . ARG A 1 96 ? -15.195 -2.637 -0.704 1 97.31 96 ARG A N 1
ATOM 770 C CA . ARG A 1 96 ? -16.406 -2.162 -0.04 1 97.31 96 ARG A CA 1
ATOM 771 C C . ARG A 1 96 ? -16.078 -1.552 1.318 1 97.31 96 ARG A C 1
ATOM 773 O O . ARG A 1 96 ? -16.703 -0.562 1.723 1 97.31 96 ARG A O 1
ATOM 780 N N . TRP A 1 97 ? -15.188 -2.191 1.958 1 97.06 97 TRP A N 1
ATOM 781 C CA . TRP A 1 97 ? -14.742 -1.677 3.248 1 97.06 97 TRP A CA 1
ATOM 782 C C . TRP A 1 97 ? -14.109 -0.297 3.094 1 97.06 97 TRP A C 1
ATOM 784 O O . TRP A 1 97 ? -14.406 0.617 3.867 1 97.06 97 TRP A O 1
ATOM 794 N N . ILE A 1 98 ? -13.219 -0.149 2.086 1 97.5 98 ILE A N 1
ATOM 795 C CA . ILE A 1 98 ? -12.609 1.148 1.812 1 97.5 98 ILE A CA 1
ATOM 796 C C . ILE A 1 98 ? -13.695 2.189 1.569 1 97.5 98 ILE A C 1
ATOM 798 O O . ILE A 1 98 ? -13.664 3.281 2.143 1 97.5 98 ILE A O 1
ATOM 802 N N . GLU A 1 99 ? -14.625 1.851 0.76 1 96.94 99 GLU A N 1
ATOM 803 C CA . GLU A 1 99 ? -15.711 2.768 0.426 1 96.94 99 GLU A CA 1
ATOM 804 C C . GLU A 1 99 ? -16.484 3.182 1.673 1 96.94 99 GLU A C 1
ATOM 806 O O . GLU A 1 99 ? -16.781 4.363 1.864 1 96.94 99 GLU A O 1
ATOM 811 N N . ALA A 1 100 ? -16.797 2.283 2.533 1 96.06 100 ALA A N 1
ATOM 812 C CA . ALA A 1 100 ? -17.625 2.518 3.721 1 96.06 100 ALA A CA 1
ATOM 813 C C . ALA A 1 100 ? -16.891 3.428 4.711 1 96.06 100 ALA A C 1
ATOM 815 O O . ALA A 1 100 ? -17.531 4.105 5.52 1 96.06 100 ALA A O 1
ATOM 816 N N . HIS A 1 101 ? -15.57 3.482 4.562 1 96.75 101 HIS A N 1
ATOM 817 C CA . HIS A 1 101 ? -14.805 4.254 5.531 1 96.75 101 HIS A CA 1
ATOM 818 C C . HIS A 1 101 ? -14.109 5.434 4.863 1 96.75 101 HIS A C 1
ATOM 820 O O . HIS A 1 101 ? -13.07 5.898 5.34 1 96.75 101 HIS A O 1
ATOM 826 N N . SER A 1 102 ? -14.664 5.836 3.713 1 96.81 102 SER A N 1
ATOM 827 C CA . SER A 1 102 ? -14.148 6.996 2.988 1 96.81 102 SER A CA 1
ATOM 828 C C . SER A 1 102 ? -15.273 7.977 2.66 1 96.81 102 SER A C 1
ATOM 830 O O . SER A 1 102 ? -15.336 8.5 1.546 1 96.81 102 SER A O 1
ATOM 832 N N . ALA A 1 103 ? -16.141 8.164 3.541 1 91.5 103 ALA A N 1
ATOM 833 C CA . ALA A 1 103 ? -17.344 8.977 3.318 1 91.5 103 ALA A CA 1
ATOM 834 C C . ALA A 1 103 ? -17.031 10.461 3.492 1 91.5 103 ALA A C 1
ATOM 836 O O . ALA A 1 103 ? -17.797 11.32 3.045 1 91.5 103 ALA A O 1
ATOM 837 N N . GLY A 1 104 ? -16 10.789 4.066 1 88.12 104 GLY A N 1
ATOM 838 C CA . GLY A 1 104 ? -15.68 12.188 4.336 1 88.12 104 GLY A CA 1
ATOM 839 C C . GLY A 1 104 ? -16.484 12.773 5.484 1 88.12 104 GLY A C 1
ATOM 840 O O . GLY A 1 104 ? -17.703 12.578 5.559 1 88.12 104 GLY A O 1
ATOM 841 N N . ARG A 1 105 ? -15.828 13.094 6.578 1 77.38 105 ARG A N 1
ATOM 842 C CA . ARG A 1 105 ? -16.516 13.805 7.652 1 77.38 105 ARG A CA 1
ATOM 843 C C . ARG A 1 105 ? -15.977 15.227 7.801 1 77.38 105 ARG A C 1
ATOM 845 O O . ARG A 1 105 ? -14.836 15.508 7.434 1 77.38 105 ARG A O 1
ATOM 852 N N . MET B 1 1 ? 1.233 -10.625 -22.078 1 83.44 1 MET B N 1
ATOM 853 C CA . MET B 1 1 ? 1.251 -10.938 -20.656 1 83.44 1 MET B CA 1
ATOM 854 C C . MET B 1 1 ? 1.456 -9.672 -19.828 1 83.44 1 MET B C 1
ATOM 856 O O . MET B 1 1 ? 2.35 -8.875 -20.109 1 83.44 1 MET B O 1
ATOM 860 N N . THR B 1 2 ? 0.531 -9.312 -18.938 1 94.75 2 THR B N 1
ATOM 861 C CA . THR B 1 2 ? 0.61 -8.133 -18.078 1 94.75 2 THR B CA 1
ATOM 862 C C . THR B 1 2 ? 1.081 -8.516 -16.688 1 94.75 2 THR B C 1
ATOM 864 O O . THR B 1 2 ? 0.531 -9.43 -16.062 1 94.75 2 THR B O 1
ATOM 867 N N . CYS B 1 3 ? 2.139 -7.941 -16.266 1 98 3 CYS B N 1
ATOM 868 C CA . CYS B 1 3 ? 2.648 -8.18 -14.93 1 98 3 CYS B CA 1
ATOM 869 C C . CYS B 1 3 ? 1.971 -7.266 -13.914 1 98 3 CYS B C 1
ATOM 871 O O . CYS B 1 3 ? 1.688 -6.105 -14.211 1 98 3 CYS B O 1
ATOM 873 N N . ILE B 1 4 ? 1.744 -7.75 -12.734 1 98.5 4 ILE B N 1
ATOM 874 C CA . ILE B 1 4 ? 1.119 -6.965 -11.68 1 98.5 4 ILE B CA 1
ATOM 875 C C . ILE B 1 4 ? 1.854 -7.199 -10.359 1 98.5 4 ILE B C 1
ATOM 877 O O . ILE B 1 4 ? 2.592 -8.18 -10.219 1 98.5 4 ILE B O 1
ATOM 881 N N . ALA B 1 5 ? 1.668 -6.289 -9.461 1 98.75 5 ALA B N 1
ATOM 882 C CA . ALA B 1 5 ? 2.025 -6.43 -8.055 1 98.75 5 ALA B CA 1
ATOM 883 C C . ALA B 1 5 ? 0.782 -6.582 -7.184 1 98.75 5 ALA B C 1
ATOM 885 O O . ALA B 1 5 ? -0.125 -5.75 -7.238 1 98.75 5 ALA B O 1
ATOM 886 N N . VAL B 1 6 ? 0.74 -7.676 -6.418 1 98.88 6 VAL B N 1
ATOM 887 C CA . VAL B 1 6 ? -0.355 -7.93 -5.488 1 98.88 6 VAL B CA 1
ATOM 888 C C . VAL B 1 6 ? 0.116 -7.688 -4.059 1 98.88 6 VAL B C 1
ATOM 890 O O . VAL B 1 6 ? 1.184 -8.156 -3.658 1 98.88 6 VAL B O 1
ATOM 893 N N . VAL B 1 7 ? -0.757 -6.965 -3.33 1 98.88 7 VAL B N 1
ATOM 894 C CA . VAL B 1 7 ? -0.32 -6.504 -2.018 1 98.88 7 VAL B CA 1
ATOM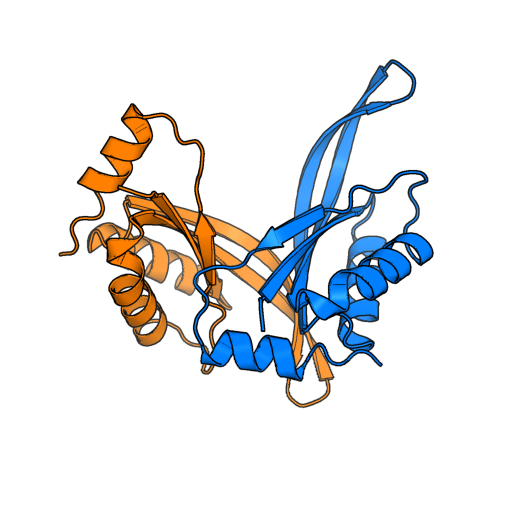 895 C C . VAL B 1 7 ? -1.29 -7 -0.946 1 98.88 7 VAL B C 1
ATOM 897 O O . VAL B 1 7 ? -2.508 -6.957 -1.137 1 98.88 7 VAL B O 1
ATOM 900 N N . THR B 1 8 ? -0.726 -7.426 0.167 1 98.88 8 THR B N 1
ATOM 901 C CA . THR B 1 8 ? -1.479 -7.676 1.391 1 98.88 8 THR B CA 1
ATOM 902 C C . THR B 1 8 ? -0.679 -7.246 2.615 1 98.88 8 THR B C 1
ATOM 904 O O . THR B 1 8 ? 0.481 -6.844 2.496 1 98.88 8 THR B O 1
ATOM 907 N N . THR B 1 9 ? -1.368 -7.215 3.748 1 98.56 9 THR B N 1
ATOM 908 C CA . THR B 1 9 ? -0.732 -6.934 5.031 1 98.56 9 THR B CA 1
ATOM 909 C C . THR B 1 9 ? -1.16 -7.957 6.078 1 98.56 9 THR B C 1
ATOM 911 O O . THR B 1 9 ? -2.311 -8.398 6.094 1 98.56 9 THR B O 1
ATOM 914 N N . VAL B 1 10 ? -0.176 -8.32 6.941 1 98.56 10 VAL B N 1
ATOM 915 C CA . VAL B 1 10 ? -0.467 -9.281 8 1 98.56 10 VAL B CA 1
ATOM 916 C C . VAL B 1 10 ? 0.081 -8.766 9.328 1 98.56 10 VAL B C 1
ATOM 918 O O . VAL B 1 10 ? 0.859 -7.805 9.359 1 98.56 10 VAL B O 1
ATOM 921 N N . GLY B 1 11 ? -0.34 -9.461 10.438 1 97.62 11 GLY B N 1
ATOM 922 C CA . GLY B 1 11 ? -0.092 -8.93 11.766 1 97.62 11 GLY B CA 1
ATOM 923 C C . GLY B 1 11 ? 1.233 -9.375 12.359 1 97.62 11 GLY B C 1
ATOM 924 O O . GLY B 1 11 ? 1.625 -8.93 13.438 1 97.62 11 GLY B O 1
ATOM 925 N N . SER B 1 12 ? 1.949 -10.344 11.664 1 98.19 12 SER B N 1
ATOM 926 C CA . SER B 1 12 ? 3.227 -10.805 12.203 1 98.19 12 SER B CA 1
ATOM 927 C C . SER B 1 12 ? 4.219 -11.102 11.086 1 98.19 12 SER B C 1
ATOM 929 O O . SER B 1 12 ? 3.824 -11.469 9.977 1 98.19 12 SER B O 1
ATOM 931 N N . ARG B 1 13 ? 5.469 -10.977 11.5 1 98.25 13 ARG B N 1
ATOM 932 C CA . ARG B 1 13 ? 6.531 -11.266 10.539 1 98.25 13 ARG B CA 1
ATOM 933 C C . ARG B 1 13 ? 6.527 -12.742 10.156 1 98.25 13 ARG B C 1
ATOM 935 O O . ARG B 1 13 ? 6.762 -13.086 8.992 1 98.25 13 ARG B O 1
ATOM 942 N N . THR B 1 14 ? 6.273 -13.594 11.125 1 98.62 14 THR B N 1
ATOM 943 C CA . THR B 1 14 ? 6.227 -15.031 10.875 1 98.62 14 THR B CA 1
ATOM 944 C C . THR B 1 14 ? 5.145 -15.367 9.859 1 98.62 14 THR B C 1
ATOM 946 O O . THR B 1 14 ? 5.379 -16.141 8.93 1 98.62 14 THR B O 1
ATOM 949 N N . GLU B 1 15 ? 3.994 -14.812 10.023 1 98.62 15 GLU B N 1
ATOM 950 C CA . GLU B 1 15 ? 2.916 -15.031 9.062 1 98.62 15 GLU B CA 1
ATOM 951 C C . GLU B 1 15 ? 3.299 -14.523 7.68 1 98.62 15 GLU B C 1
ATOM 953 O O . GLU B 1 15 ? 3.016 -15.18 6.672 1 98.62 15 GLU B O 1
ATOM 958 N N . ALA B 1 16 ? 3.926 -13.367 7.602 1 98.81 16 ALA B N 1
ATOM 959 C CA . ALA B 1 16 ? 4.363 -12.797 6.332 1 98.81 16 ALA B CA 1
ATOM 960 C C . ALA B 1 16 ? 5.328 -13.734 5.613 1 98.81 16 ALA B C 1
ATOM 962 O O . ALA B 1 16 ? 5.199 -13.977 4.41 1 98.81 16 ALA B O 1
ATOM 963 N N . GLN B 1 17 ? 6.262 -14.234 6.336 1 98.81 17 GLN B N 1
ATOM 964 C CA . GLN B 1 17 ? 7.27 -15.133 5.781 1 98.81 17 GLN B CA 1
ATOM 965 C C . GLN B 1 17 ? 6.633 -16.422 5.277 1 98.81 17 GLN B C 1
ATOM 967 O O . GLN B 1 17 ? 6.98 -16.922 4.203 1 98.81 17 GLN B O 1
ATOM 972 N N . THR B 1 18 ? 5.75 -16.953 6.07 1 98.69 18 THR B N 1
ATOM 973 C CA . THR B 1 18 ? 5.051 -18.172 5.68 1 98.69 18 THR B CA 1
ATOM 974 C C . THR B 1 18 ? 4.254 -17.953 4.395 1 98.69 18 THR B C 1
ATOM 976 O O . THR B 1 18 ? 4.316 -18.766 3.475 1 98.69 18 THR B O 1
ATOM 979 N N . LEU B 1 19 ? 3.523 -16.875 4.352 1 98.69 19 LEU B N 1
ATOM 980 C CA . LEU B 1 19 ? 2.729 -16.531 3.176 1 98.69 19 LEU B CA 1
ATOM 981 C C . LEU B 1 19 ? 3.615 -16.375 1.943 1 98.69 19 LEU B C 1
ATOM 983 O O . LEU B 1 19 ? 3.334 -16.969 0.898 1 98.69 19 LEU B O 1
ATOM 987 N N . ALA B 1 20 ? 4.684 -15.609 2.064 1 98.81 20 ALA B N 1
ATOM 988 C CA . ALA B 1 20 ? 5.602 -15.344 0.962 1 98.81 20 ALA B CA 1
ATOM 989 C C . ALA B 1 20 ? 6.227 -16.641 0.44 1 98.81 20 ALA B C 1
ATOM 991 O O . ALA B 1 20 ? 6.18 -16.906 -0.76 1 98.81 20 ALA B O 1
ATOM 992 N N . ARG B 1 21 ? 6.766 -17.406 1.326 1 98.81 21 ARG B N 1
ATOM 993 C CA . ARG B 1 21 ? 7.422 -18.656 0.95 1 98.81 21 ARG B CA 1
ATOM 994 C C . ARG B 1 21 ? 6.449 -19.594 0.259 1 98.81 21 ARG B C 1
ATOM 996 O O . ARG B 1 21 ? 6.742 -20.125 -0.82 1 98.81 21 ARG B O 1
ATOM 1003 N N . THR B 1 22 ? 5.309 -19.812 0.859 1 98.69 22 THR B N 1
ATOM 1004 C CA . THR B 1 22 ? 4.328 -20.766 0.369 1 98.69 22 THR B CA 1
ATOM 1005 C C . THR B 1 22 ? 3.867 -20.406 -1.038 1 98.69 22 THR B C 1
ATOM 1007 O O . THR B 1 22 ? 3.832 -21.25 -1.929 1 98.69 22 THR B O 1
ATOM 1010 N N . LEU B 1 23 ? 3.584 -19.172 -1.342 1 98.69 23 LEU B N 1
ATOM 1011 C CA . LEU B 1 23 ? 2.947 -18.766 -2.59 1 98.69 23 LEU B CA 1
ATOM 1012 C C . LEU B 1 23 ? 3.971 -18.672 -3.717 1 98.69 23 LEU B C 1
ATOM 1014 O O . LEU B 1 23 ? 3.641 -18.891 -4.883 1 98.69 23 LEU B O 1
ATOM 1018 N N . VAL B 1 24 ? 5.191 -18.375 -3.348 1 98.81 24 VAL B N 1
ATOM 1019 C CA . VAL B 1 24 ? 6.266 -18.422 -4.336 1 98.81 24 VAL B CA 1
ATOM 1020 C C . VAL B 1 24 ? 6.59 -19.875 -4.684 1 98.81 24 VAL B C 1
ATOM 1022 O O . VAL B 1 24 ? 6.781 -20.203 -5.855 1 98.81 24 VAL B O 1
ATOM 1025 N N . GLU B 1 25 ? 6.59 -20.734 -3.674 1 98.44 25 GLU B N 1
ATOM 1026 C CA . GLU B 1 25 ? 6.84 -22.156 -3.908 1 98.44 25 GLU B CA 1
ATOM 1027 C C . GLU B 1 25 ? 5.766 -22.766 -4.805 1 98.44 25 GLU B C 1
ATOM 1029 O O . GLU B 1 25 ? 6.062 -23.609 -5.645 1 98.44 25 GLU B O 1
ATOM 1034 N N . ARG B 1 26 ? 4.566 -22.328 -4.609 1 98.12 26 ARG B N 1
ATOM 1035 C CA . ARG B 1 26 ? 3.439 -22.828 -5.391 1 98.12 26 ARG B CA 1
ATOM 1036 C C . ARG B 1 26 ? 3.398 -22.172 -6.77 1 98.12 26 ARG B C 1
ATOM 1038 O O . ARG B 1 26 ? 2.482 -22.438 -7.555 1 98.12 26 ARG B O 1
ATOM 1045 N N . GLU B 1 27 ? 4.336 -21.203 -7.066 1 98.12 27 GLU B N 1
ATOM 1046 C CA . GLU B 1 27 ? 4.469 -20.453 -8.32 1 98.12 27 GLU B CA 1
ATOM 1047 C C . GLU B 1 27 ? 3.205 -19.656 -8.625 1 98.12 27 GLU B C 1
ATOM 1049 O O . GLU B 1 27 ? 2.822 -19.516 -9.781 1 98.12 27 GLU B O 1
ATOM 1054 N N . LEU B 1 28 ? 2.514 -19.312 -7.582 1 98.62 28 LEU B N 1
ATOM 1055 C CA . LEU B 1 28 ? 1.422 -18.359 -7.758 1 98.62 28 LEU B CA 1
ATOM 1056 C C . LEU B 1 28 ? 1.959 -16.938 -7.926 1 98.62 28 LEU B C 1
ATOM 1058 O O . LEU B 1 28 ? 1.263 -16.062 -8.445 1 98.62 28 LEU B O 1
ATOM 1062 N N . ALA B 1 29 ? 3.154 -16.75 -7.484 1 98.75 29 ALA B N 1
ATOM 1063 C CA . ALA B 1 29 ? 3.951 -15.547 -7.691 1 98.75 29 ALA B CA 1
ATOM 1064 C C . ALA B 1 29 ? 5.414 -15.898 -7.965 1 98.75 29 ALA B C 1
ATOM 1066 O O . ALA B 1 29 ? 5.93 -16.891 -7.441 1 98.75 29 ALA B O 1
ATOM 1067 N N . ALA B 1 30 ? 6.066 -15.016 -8.734 1 98.75 30 ALA B N 1
ATOM 1068 C CA . ALA B 1 30 ? 7.469 -15.242 -9.062 1 98.75 30 ALA B CA 1
ATOM 1069 C C . ALA B 1 30 ? 8.375 -14.867 -7.898 1 98.75 30 ALA B C 1
ATOM 1071 O O . ALA B 1 30 ? 9.438 -15.469 -7.707 1 98.75 30 ALA B O 1
ATOM 1072 N N . CYS B 1 31 ? 8.055 -13.867 -7.16 1 98.69 31 CYS B N 1
ATOM 1073 C CA . CYS B 1 31 ? 8.812 -13.383 -6.012 1 98.69 31 CYS B CA 1
ATOM 1074 C C . CYS B 1 31 ? 7.91 -12.602 -5.059 1 98.69 31 CYS B C 1
ATOM 1076 O O . CYS B 1 31 ? 6.746 -12.336 -5.375 1 98.69 31 CYS B O 1
ATOM 1078 N N . ALA B 1 32 ? 8.414 -12.328 -3.848 1 98.88 32 ALA B N 1
ATOM 1079 C CA . ALA B 1 32 ? 7.707 -11.57 -2.82 1 98.88 32 ALA B CA 1
ATOM 1080 C C . ALA B 1 32 ? 8.672 -10.711 -2.006 1 98.88 32 ALA B C 1
ATOM 1082 O O . ALA B 1 32 ? 9.82 -11.117 -1.771 1 98.88 32 ALA B O 1
ATOM 1083 N N . HIS B 1 33 ? 8.219 -9.539 -1.625 1 98.75 33 HIS B N 1
ATOM 1084 C CA . HIS B 1 33 ? 8.938 -8.641 -0.737 1 98.75 33 HIS B CA 1
ATOM 1085 C C . HIS B 1 33 ? 8.148 -8.375 0.541 1 98.75 33 HIS B C 1
ATOM 1087 O O . HIS B 1 33 ? 6.934 -8.172 0.494 1 98.75 33 HIS B O 1
ATOM 1093 N N . ILE B 1 34 ? 8.867 -8.367 1.704 1 98.81 34 ILE B N 1
ATOM 1094 C CA . ILE B 1 34 ? 8.242 -8.078 2.992 1 98.81 34 ILE B CA 1
ATOM 1095 C C . ILE B 1 34 ? 8.844 -6.805 3.582 1 98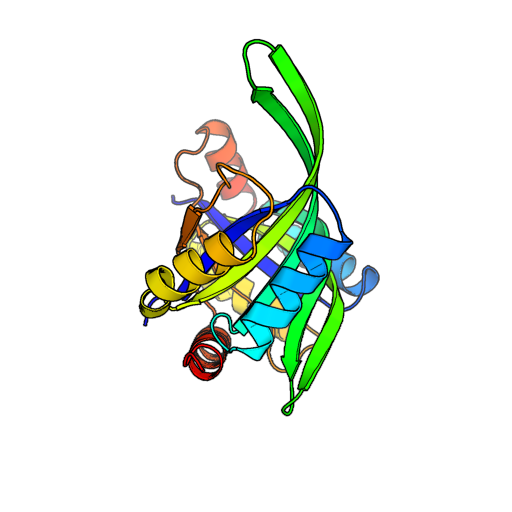.81 34 ILE B C 1
ATOM 1097 O O . ILE B 1 34 ? 10.062 -6.617 3.572 1 98.81 34 ILE B O 1
ATOM 1101 N N . SER B 1 35 ? 8.023 -5.887 4.004 1 98.56 35 SER B N 1
ATOM 1102 C CA . SER B 1 35 ? 8.453 -4.691 4.723 1 98.56 35 SER B CA 1
ATOM 1103 C C . SER B 1 35 ? 7.559 -4.43 5.93 1 98.56 35 SER B C 1
ATOM 1105 O O . SER B 1 35 ? 6.363 -4.727 5.902 1 98.56 35 SER B O 1
ATOM 1107 N N . GLU B 1 36 ? 8.195 -3.904 6.938 1 98.25 36 GLU B N 1
ATOM 1108 C CA . GLU B 1 36 ? 7.422 -3.453 8.086 1 98.25 36 GLU B CA 1
ATOM 1109 C C . GLU B 1 36 ? 6.746 -2.113 7.812 1 98.25 36 GLU B C 1
ATOM 1111 O O . GLU B 1 36 ? 7.348 -1.226 7.199 1 98.25 36 GLU B O 1
ATOM 1116 N N . VAL B 1 37 ? 5.465 -1.959 8.266 1 98.31 37 VAL B N 1
ATOM 1117 C CA . VAL B 1 37 ? 4.723 -0.71 8.133 1 98.31 37 VAL B CA 1
ATOM 1118 C C . VAL B 1 37 ? 3.973 -0.408 9.422 1 98.31 37 VAL B C 1
ATOM 1120 O O . VAL B 1 37 ? 3.65 -1.319 10.188 1 98.31 37 VAL B O 1
ATOM 1123 N N . GLU B 1 38 ? 3.842 0.826 9.664 1 98.56 38 GLU B N 1
ATOM 1124 C CA . GLU B 1 38 ? 2.92 1.27 10.703 1 98.56 38 GLU B CA 1
ATOM 1125 C C . GLU B 1 38 ? 1.544 1.589 10.125 1 98.56 38 GLU B C 1
ATOM 1127 O O . GLU B 1 38 ? 1.421 2.428 9.234 1 98.56 38 GLU B O 1
ATOM 1132 N N . SER B 1 39 ? 0.474 1 10.672 1 98.31 39 SER B N 1
ATOM 1133 C CA . SER B 1 39 ? -0.849 1.077 10.055 1 98.31 39 SER B CA 1
ATOM 1134 C C . SER B 1 39 ? -1.822 1.85 10.945 1 98.31 39 SER B C 1
ATOM 1136 O O . SER B 1 39 ? -1.796 1.716 12.164 1 98.31 39 SER B O 1
ATOM 1138 N N . PHE B 1 40 ? -2.684 2.645 10.32 1 98.38 40 PHE B N 1
ATOM 1139 C CA . PHE B 1 40 ? -3.852 3.295 10.898 1 98.38 40 PHE B CA 1
ATOM 1140 C C . PHE B 1 40 ? -5.121 2.896 10.156 1 98.38 40 PHE B C 1
ATOM 1142 O O . PHE B 1 40 ? -5.156 2.922 8.922 1 98.38 40 PHE B O 1
ATOM 1149 N N . TYR B 1 41 ? -6.172 2.541 10.836 1 96.88 41 TYR B N 1
ATOM 1150 C CA . TYR B 1 41 ? -7.418 2.189 10.164 1 96.88 41 TYR B CA 1
ATOM 1151 C C . TYR B 1 41 ? -8.578 2.16 11.156 1 96.88 41 TYR B C 1
ATOM 1153 O O . TYR B 1 41 ? -8.367 2.029 12.359 1 96.88 41 TYR B O 1
ATOM 1161 N N . HIS B 1 42 ? -9.742 2.193 10.594 1 91.88 42 HIS B N 1
ATOM 1162 C CA . HIS B 1 42 ? -10.945 2.062 11.406 1 91.88 42 HIS B CA 1
ATOM 1163 C C . HIS B 1 42 ? -11.281 0.597 11.664 1 91.88 42 HIS B C 1
ATOM 1165 O O . HIS B 1 42 ? -11.25 -0.223 10.75 1 91.88 42 HIS B O 1
ATOM 1171 N N . TRP B 1 43 ? -11.453 0.414 12.922 1 85.88 43 TRP B N 1
ATOM 1172 C CA . TRP B 1 43 ? -11.953 -0.901 13.312 1 85.88 43 TRP B CA 1
ATOM 1173 C C . TRP B 1 43 ? -12.867 -0.796 14.523 1 85.88 43 TRP B C 1
ATOM 1175 O O . TRP B 1 43 ? -12.461 -0.312 15.578 1 85.88 43 TRP B O 1
ATOM 1185 N N . GLN B 1 44 ? -14.141 -1.253 14.281 1 84.25 44 GLN B N 1
ATOM 1186 C CA . GLN B 1 44 ? -15.148 -1.237 15.336 1 84.25 44 GLN B CA 1
ATOM 1187 C C . GLN B 1 44 ? -15.305 0.16 15.93 1 84.25 44 GLN B C 1
ATOM 1189 O O . GLN B 1 44 ? -15.273 0.33 17.141 1 84.25 44 GLN B O 1
ATOM 1194 N N . GLY B 1 45 ? -15.281 1.135 15.227 1 84.94 45 GLY B N 1
ATOM 1195 C CA . GLY B 1 45 ? -15.617 2.498 15.602 1 84.94 45 GLY B CA 1
ATOM 1196 C C . GLY B 1 45 ? -14.422 3.289 16.109 1 84.94 45 GLY B C 1
ATOM 1197 O O . GLY B 1 45 ? -14.547 4.469 16.438 1 84.94 45 GLY B O 1
ATOM 1198 N N . LYS B 1 46 ? -13.297 2.68 16.156 1 92.25 46 LYS B N 1
ATOM 1199 C CA . LYS B 1 46 ? -12.102 3.359 16.641 1 92.25 46 LYS B CA 1
ATOM 1200 C C . LYS B 1 46 ? -10.969 3.26 15.625 1 92.25 46 LYS B C 1
ATOM 1202 O O . LYS B 1 46 ? -10.93 2.326 14.82 1 92.25 46 LYS B O 1
ATOM 1207 N N . VAL B 1 47 ? -10.055 4.254 15.711 1 95.94 47 VAL B N 1
ATOM 1208 C CA . VAL B 1 47 ? -8.867 4.191 14.867 1 95.94 47 VAL B CA 1
ATOM 1209 C C . VAL B 1 47 ? -7.789 3.346 15.555 1 95.94 47 VAL B C 1
ATOM 1211 O O . VAL B 1 47 ? -7.41 3.619 16.688 1 95.94 47 VAL B O 1
ATOM 1214 N N . GLN B 1 48 ? -7.383 2.316 14.852 1 95.81 48 GLN B N 1
ATOM 1215 C CA . GLN B 1 48 ? -6.305 1.445 15.312 1 95.81 48 GLN B CA 1
ATOM 1216 C C . GLN B 1 48 ? -4.953 1.916 14.789 1 95.81 48 GLN B C 1
ATOM 1218 O O . GLN B 1 48 ? -4.875 2.523 13.719 1 95.81 48 GLN B O 1
ATOM 1223 N N . ASN B 1 49 ? -3.973 1.699 15.609 1 97.5 49 ASN B N 1
ATOM 1224 C CA . ASN B 1 49 ? -2.576 1.914 15.25 1 97.5 49 ASN B CA 1
ATOM 1225 C C . ASN B 1 49 ? -1.713 0.708 15.602 1 97.5 49 ASN B C 1
ATOM 1227 O O . ASN B 1 49 ? -1.508 0.412 16.781 1 97.5 49 ASN B O 1
ATOM 1231 N N . GLU B 1 50 ? -1.225 0.034 14.555 1 97.06 50 GLU B N 1
ATOM 1232 C CA . GLU B 1 50 ? -0.487 -1.205 14.781 1 97.06 50 GLU B CA 1
ATOM 1233 C C . GLU B 1 50 ? 0.664 -1.352 13.789 1 97.06 50 GLU B C 1
ATOM 1235 O O . GLU B 1 50 ? 0.632 -0.77 12.703 1 97.06 50 GLU B O 1
ATOM 1240 N N . VAL B 1 51 ? 1.661 -2.123 14.234 1 97.81 51 VAL B N 1
ATOM 1241 C CA . VAL B 1 51 ? 2.689 -2.572 13.305 1 97.81 51 VAL B CA 1
ATOM 1242 C C . VAL B 1 51 ? 2.162 -3.744 12.477 1 97.81 51 VAL B C 1
ATOM 1244 O O . VAL B 1 51 ? 1.566 -4.676 13.023 1 97.81 51 VAL B O 1
ATOM 1247 N N . GLU B 1 52 ? 2.295 -3.617 11.195 1 98.5 52 GLU B N 1
ATOM 1248 C CA . GLU B 1 52 ? 1.973 -4.699 10.273 1 98.5 52 GLU B CA 1
ATOM 1249 C C . GLU B 1 52 ? 3.143 -4.988 9.336 1 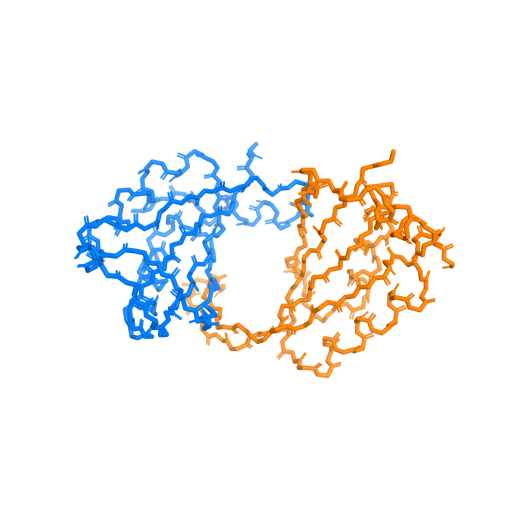98.5 52 GLU B C 1
ATOM 1251 O O . GLU B 1 52 ? 4.145 -4.27 9.344 1 98.5 52 GLU B O 1
ATOM 1256 N N . TYR B 1 53 ? 3.002 -6.078 8.594 1 98.75 53 TYR B N 1
ATOM 1257 C CA . TYR B 1 53 ? 3.982 -6.469 7.586 1 98.75 53 TYR B CA 1
ATOM 1258 C C . TYR B 1 53 ? 3.342 -6.551 6.207 1 98.75 53 TYR B C 1
ATOM 1260 O O . TYR B 1 53 ? 2.408 -7.328 5.992 1 98.75 53 TYR B O 1
ATOM 1268 N N . ARG B 1 54 ? 3.801 -5.703 5.355 1 98.81 54 ARG B N 1
ATOM 1269 C CA . ARG B 1 54 ? 3.322 -5.656 3.977 1 98.81 54 ARG B CA 1
ATOM 1270 C C . ARG B 1 54 ? 4.043 -6.688 3.113 1 98.81 54 ARG B C 1
ATOM 1272 O O . ARG B 1 54 ? 5.273 -6.77 3.133 1 98.81 54 ARG B O 1
ATOM 1279 N N . VAL B 1 55 ? 3.307 -7.473 2.398 1 98.88 55 VAL B N 1
ATOM 1280 C CA . VAL B 1 55 ? 3.857 -8.422 1.436 1 98.88 55 VAL B CA 1
ATOM 1281 C C . VAL B 1 55 ? 3.451 -8.016 0.021 1 98.88 55 VAL B C 1
ATOM 1283 O O . VAL B 1 55 ? 2.264 -7.84 -0.265 1 98.88 55 VAL B O 1
ATOM 1286 N N . ILE B 1 56 ? 4.406 -7.84 -0.852 1 98.88 56 ILE B N 1
ATOM 1287 C CA . ILE B 1 56 ? 4.164 -7.527 -2.256 1 98.88 56 ILE B CA 1
ATOM 1288 C C . ILE B 1 56 ? 4.602 -8.703 -3.129 1 98.88 56 ILE B C 1
ATOM 1290 O O . ILE B 1 56 ? 5.777 -9.062 -3.148 1 98.88 56 ILE B O 1
ATOM 1294 N N . PHE B 1 57 ? 3.672 -9.258 -3.842 1 98.81 57 PHE B N 1
ATOM 1295 C CA . PHE B 1 57 ? 3.922 -10.352 -4.777 1 98.81 57 PHE B CA 1
ATOM 1296 C C . PHE B 1 57 ? 3.988 -9.828 -6.207 1 98.81 57 PHE B C 1
ATOM 1298 O O . PHE B 1 57 ? 3.152 -9.023 -6.621 1 98.81 5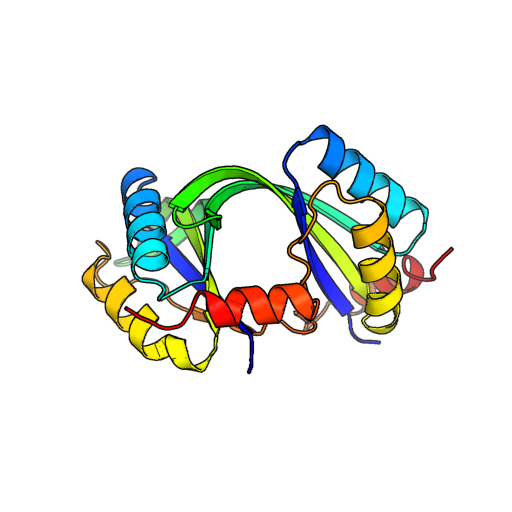7 PHE B O 1
ATOM 1305 N N . LYS B 1 58 ? 4.918 -10.289 -6.996 1 98.81 58 LYS B N 1
ATOM 1306 C CA . LYS B 1 58 ? 4.938 -10.023 -8.43 1 98.81 58 LYS B CA 1
ATOM 1307 C C . LYS B 1 58 ? 4.508 -11.258 -9.219 1 98.81 58 LYS B C 1
ATOM 1309 O O . LYS B 1 58 ? 5.016 -12.359 -8.992 1 98.81 58 LYS B O 1
ATOM 1314 N N . THR B 1 59 ? 3.584 -11.109 -10.055 1 98.62 59 THR B N 1
ATOM 1315 C CA . THR B 1 59 ? 3.023 -12.195 -10.852 1 98.62 59 THR B CA 1
ATOM 1316 C C . THR B 1 59 ? 2.406 -11.656 -12.141 1 98.62 59 THR B C 1
ATOM 1318 O O . THR B 1 59 ? 2.672 -10.516 -12.531 1 98.62 59 THR B O 1
ATOM 1321 N N . VAL B 1 60 ? 1.689 -12.547 -12.867 1 98.19 60 VAL B N 1
ATOM 1322 C CA . VAL B 1 60 ? 0.959 -12.148 -14.062 1 98.19 60 VAL B CA 1
ATOM 1323 C C . VAL B 1 60 ? -0.52 -11.961 -13.734 1 98.19 60 VAL B C 1
ATOM 1325 O O . VAL B 1 60 ? -1.039 -12.594 -12.812 1 98.19 60 VAL B O 1
ATOM 1328 N N . ALA B 1 61 ? -1.165 -11.086 -14.469 1 97.81 61 ALA B N 1
ATOM 1329 C CA . ALA B 1 61 ? -2.559 -10.734 -14.211 1 97.81 61 ALA B CA 1
ATOM 1330 C C . ALA B 1 61 ? -3.449 -11.977 -14.227 1 97.81 61 ALA B C 1
ATOM 1332 O O . ALA B 1 61 ? -4.426 -12.055 -13.477 1 97.81 61 ALA B O 1
ATOM 1333 N N . GLU B 1 62 ? -3.133 -12.961 -15.016 1 96.94 62 GLU B N 1
ATOM 1334 C CA . GLU B 1 62 ? -3.926 -14.18 -15.156 1 96.94 62 GLU B CA 1
ATOM 1335 C C . GLU B 1 62 ? -3.934 -14.992 -13.867 1 96.94 62 GLU B C 1
ATOM 1337 O O . GLU B 1 62 ? -4.809 -15.836 -13.656 1 96.94 62 GLU B O 1
ATOM 1342 N N . ARG B 1 63 ? -2.986 -14.734 -13.016 1 97.75 63 ARG B N 1
ATOM 1343 C CA . ARG B 1 63 ? -2.846 -15.508 -11.789 1 97.75 63 ARG B CA 1
ATOM 1344 C C . ARG B 1 63 ? -3.52 -14.812 -10.617 1 97.75 63 ARG B C 1
ATOM 1346 O O . ARG B 1 63 ? -3.543 -15.336 -9.5 1 97.75 63 ARG B O 1
ATOM 1353 N N . TYR B 1 64 ? -4.098 -13.695 -10.82 1 98.31 64 TYR B N 1
ATOM 1354 C CA . TYR B 1 64 ? -4.617 -12.883 -9.727 1 98.31 64 TYR B CA 1
ATOM 1355 C C . TYR B 1 64 ? -5.672 -13.648 -8.93 1 98.31 64 TYR B C 1
ATOM 1357 O O . TYR B 1 64 ? -5.602 -13.711 -7.703 1 98.31 64 TYR B O 1
ATOM 1365 N N . ALA B 1 65 ? -6.652 -14.195 -9.609 1 98.19 65 ALA B N 1
ATOM 1366 C CA . ALA B 1 65 ? -7.758 -14.852 -8.914 1 98.19 65 ALA B CA 1
ATOM 1367 C C . ALA B 1 65 ? -7.254 -16 -8.039 1 98.19 65 ALA B C 1
ATOM 1369 O O . ALA B 1 65 ? -7.68 -16.141 -6.891 1 98.19 65 ALA B O 1
ATOM 1370 N N . ASP B 1 66 ? -6.328 -16.812 -8.562 1 98.5 66 ASP B N 1
ATOM 1371 C CA . ASP B 1 66 ? -5.758 -17.922 -7.809 1 98.5 66 ASP B CA 1
ATOM 1372 C C . ASP B 1 66 ? -4.961 -17.422 -6.605 1 98.5 66 ASP B C 1
ATOM 1374 O O . ASP B 1 66 ? -5.035 -18 -5.52 1 98.5 66 ASP B O 1
ATOM 1378 N N . LEU B 1 67 ? -4.207 -16.391 -6.836 1 98.75 67 LEU B N 1
ATOM 1379 C CA . LEU B 1 67 ? -3.389 -15.828 -5.77 1 98.75 67 LEU B CA 1
ATOM 1380 C C . LEU B 1 67 ? -4.266 -15.219 -4.68 1 98.75 67 LEU B C 1
ATOM 1382 O O . LEU B 1 67 ? -4.016 -15.43 -3.488 1 98.75 67 LEU B O 1
ATOM 1386 N N . GLU B 1 68 ? -5.262 -14.453 -5.035 1 98.75 68 GLU B N 1
ATOM 1387 C CA . GLU B 1 68 ? -6.207 -13.891 -4.078 1 98.75 68 GLU B CA 1
ATOM 1388 C C . GLU B 1 68 ? -6.844 -14.984 -3.219 1 98.75 68 GLU B C 1
ATOM 1390 O O . GLU B 1 68 ? -6.93 -14.844 -1.996 1 98.75 68 GLU B O 1
ATOM 1395 N N . GLU B 1 69 ? -7.309 -16.016 -3.848 1 98.38 69 GLU B N 1
ATOM 1396 C CA . GLU B 1 69 ? -7.914 -17.141 -3.133 1 98.38 69 GLU B CA 1
ATOM 1397 C C . GLU B 1 69 ? -6.934 -17.766 -2.145 1 98.38 69 GLU B C 1
ATOM 1399 O O . GLU B 1 69 ? -7.297 -18.062 -1.004 1 98.38 69 GLU B O 1
ATOM 1404 N N . ALA B 1 70 ? -5.727 -17.984 -2.568 1 98.62 70 ALA B N 1
ATOM 1405 C CA . ALA B 1 70 ? -4.711 -18.594 -1.716 1 98.62 70 ALA B CA 1
ATOM 1406 C C . ALA B 1 70 ? -4.379 -17.688 -0.528 1 98.62 70 ALA B C 1
ATOM 1408 O O . ALA B 1 70 ? -4.215 -18.172 0.596 1 98.62 70 ALA B O 1
ATOM 1409 N N . ILE B 1 71 ? -4.238 -16.359 -0.793 1 98.81 71 ILE B N 1
ATOM 1410 C CA . ILE B 1 71 ? -3.984 -15.414 0.286 1 98.81 71 ILE B CA 1
ATOM 1411 C C . ILE B 1 71 ? -5.113 -15.484 1.312 1 98.81 71 ILE B C 1
ATOM 1413 O O . ILE B 1 71 ? -4.859 -15.547 2.518 1 98.81 71 ILE B O 1
ATOM 1417 N N . ARG B 1 72 ? -6.324 -15.492 0.865 1 98.38 72 ARG B N 1
ATOM 1418 C CA . ARG B 1 72 ? -7.473 -15.555 1.762 1 98.38 72 ARG B CA 1
ATOM 1419 C C . ARG B 1 72 ? -7.441 -16.812 2.611 1 98.38 72 ARG B C 1
ATOM 1421 O O . ARG B 1 72 ? -7.727 -16.781 3.809 1 98.38 72 ARG B O 1
ATOM 1428 N N . ALA B 1 73 ? -7.109 -17.906 2.045 1 98.12 73 ALA B N 1
ATOM 1429 C CA . ALA B 1 73 ? -7.113 -19.203 2.721 1 98.12 73 ALA B CA 1
ATOM 1430 C C . ALA B 1 73 ? -6.043 -19.25 3.807 1 98.12 73 ALA B C 1
ATOM 1432 O O . ALA B 1 73 ? -6.219 -19.922 4.828 1 98.12 73 ALA B O 1
ATOM 1433 N N . LEU B 1 74 ? -4.938 -18.578 3.629 1 98.06 74 LEU B N 1
ATOM 1434 C CA . LEU B 1 74 ? -3.793 -18.688 4.527 1 98.06 74 LEU B CA 1
ATOM 1435 C C . LEU B 1 74 ? -3.777 -17.531 5.527 1 98.06 74 LEU B C 1
ATOM 1437 O O . LEU B 1 74 ? -3.02 -17.562 6.496 1 98.06 74 LEU B O 1
ATOM 1441 N N . HIS B 1 75 ? -4.59 -16.516 5.297 1 98 75 HIS B N 1
ATOM 1442 C CA . HIS B 1 75 ? -4.531 -15.258 6.047 1 98 75 HIS B CA 1
ATOM 1443 C C . HIS B 1 75 ? -5.234 -15.391 7.395 1 98 75 HIS B C 1
ATOM 1445 O O . HIS B 1 75 ? -6.293 -16.016 7.488 1 98 75 HIS B O 1
ATOM 1451 N N . SER B 1 76 ? -4.758 -14.734 8.375 1 97.38 76 SER B N 1
ATOM 1452 C CA . SER B 1 76 ? -5.34 -14.812 9.719 1 97.38 76 SER B CA 1
ATOM 1453 C C . SER B 1 76 ? -6.496 -13.836 9.867 1 97.38 76 SER B C 1
ATOM 1455 O O . SER B 1 76 ? -7.34 -13.992 10.758 1 97.38 76 SER B O 1
ATOM 1457 N N . TYR B 1 77 ? -6.527 -12.727 9.055 1 95.44 77 TYR B N 1
ATOM 1458 C CA . TYR B 1 77 ? -7.562 -11.703 9.18 1 95.44 77 TYR B CA 1
ATOM 1459 C C . TYR B 1 77 ? -8.883 -12.188 8.586 1 95.44 77 TYR B C 1
ATOM 1461 O O . TYR B 1 77 ? -8.891 -12.844 7.539 1 95.44 77 TYR B O 1
ATOM 1469 N N . GLU B 1 78 ? -9.906 -11.766 9.203 1 92.44 78 GLU B N 1
ATOM 1470 C CA . GLU B 1 78 ? -11.234 -11.992 8.641 1 92.44 78 GLU B CA 1
ATOM 1471 C C . GLU B 1 78 ? -11.414 -11.227 7.332 1 92.44 78 GLU B C 1
ATOM 1473 O O . GLU B 1 78 ? -12 -11.75 6.379 1 92.44 78 GLU B O 1
ATOM 1478 N N . LEU B 1 79 ? -10.977 -9.992 7.273 1 95.44 79 LEU B N 1
ATOM 1479 C CA . LEU B 1 79 ? -11.039 -9.133 6.098 1 95.44 79 LEU B CA 1
ATOM 1480 C C . LEU B 1 79 ? -9.656 -8.609 5.73 1 95.44 79 LEU B C 1
ATOM 1482 O O . LEU B 1 79 ? -9.305 -7.48 6.09 1 95.44 79 LEU B O 1
ATOM 1486 N N . PRO B 1 80 ? -8.914 -9.422 4.969 1 97.5 80 PRO B N 1
ATOM 1487 C CA . PRO B 1 80 ? -7.566 -8.992 4.59 1 97.5 80 PRO B CA 1
ATOM 1488 C C . PRO B 1 80 ? -7.574 -7.938 3.484 1 97.5 80 PRO B C 1
ATOM 1490 O O . PRO B 1 80 ? -8.422 -7.988 2.586 1 97.5 80 PRO B O 1
ATOM 1493 N N . ALA B 1 81 ? -6.695 -6.949 3.564 1 98 81 ALA B N 1
ATOM 1494 C CA . ALA B 1 81 ? -6.383 -6.113 2.41 1 98 81 ALA B CA 1
ATOM 1495 C C . ALA B 1 81 ? -5.754 -6.938 1.291 1 98 81 ALA B C 1
ATOM 1497 O O . ALA B 1 81 ? -4.719 -7.578 1.489 1 98 81 ALA B O 1
ATOM 1498 N N . ILE B 1 82 ? -6.352 -6.992 0.164 1 98.75 82 ILE B N 1
ATOM 1499 C CA . ILE B 1 82 ? -5.781 -7.578 -1.046 1 98.75 82 ILE B CA 1
ATOM 1500 C C . ILE B 1 82 ? -6.094 -6.688 -2.246 1 98.75 82 ILE B C 1
ATOM 1502 O O . ILE B 1 82 ? -7.262 -6.488 -2.59 1 98.75 82 ILE B O 1
ATOM 1506 N N . TYR B 1 83 ? -5.094 -6.16 -2.789 1 98.56 83 TYR B N 1
ATOM 1507 C CA . TYR B 1 83 ? -5.227 -5.32 -3.973 1 98.56 83 TYR B CA 1
ATOM 1508 C C . TYR B 1 83 ? -3.998 -5.434 -4.867 1 98.56 83 TYR B C 1
ATOM 1510 O O . TYR B 1 83 ? -2.988 -6.023 -4.473 1 98.56 83 TYR B O 1
ATOM 1518 N N . ALA B 1 84 ? -4.113 -4.906 -6.086 1 98.56 84 ALA B N 1
ATOM 1519 C CA . ALA B 1 84 ? -2.996 -4.965 -7.023 1 98.56 84 ALA B CA 1
ATOM 1520 C C . ALA B 1 84 ? -2.848 -3.65 -7.781 1 98.56 84 ALA B C 1
ATOM 1522 O O . ALA B 1 84 ? -3.707 -2.771 -7.684 1 98.56 84 ALA B O 1
ATOM 1523 N N . TRP B 1 85 ? -1.729 -3.482 -8.391 1 97.12 85 TRP B N 1
ATOM 1524 C CA . TRP B 1 85 ? -1.49 -2.445 -9.391 1 97.12 85 TRP B CA 1
ATOM 1525 C C . TRP B 1 85 ? -0.633 -2.979 -10.531 1 97.12 85 TRP B C 1
ATOM 1527 O O . TRP B 1 85 ? 0.129 -3.93 -10.352 1 97.12 85 TRP B O 1
ATOM 1537 N N . PRO B 1 86 ? -0.779 -2.396 -11.734 1 96.56 86 PRO B N 1
ATOM 1538 C CA . PRO B 1 86 ? -0.001 -2.865 -12.8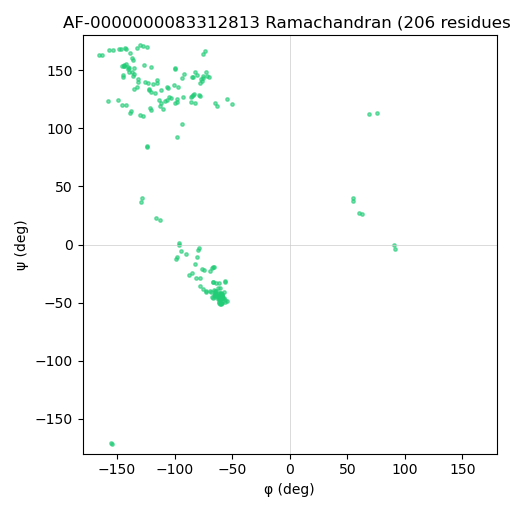83 1 96.56 86 PRO B CA 1
ATOM 1539 C C . PRO B 1 86 ? 1.478 -2.498 -12.789 1 96.56 86 PRO B C 1
ATOM 1541 O O . PRO B 1 86 ? 1.82 -1.445 -12.242 1 96.56 86 PRO B O 1
ATOM 1544 N N . LEU B 1 87 ? 2.227 -3.387 -13.289 1 96.94 87 LEU B N 1
ATOM 1545 C CA . LEU B 1 87 ? 3.629 -3.086 -13.547 1 96.94 87 LEU B CA 1
ATOM 1546 C C . LEU B 1 87 ? 3.84 -2.707 -15.008 1 96.94 87 LEU B C 1
ATOM 1548 O O . LEU B 1 87 ? 4.02 -3.58 -15.859 1 96.94 87 LEU B O 1
ATOM 1552 N N . GLU B 1 88 ? 3.783 -1.519 -15.305 1 94.56 88 GLU B N 1
ATOM 1553 C CA . GLU B 1 88 ? 3.865 -1.052 -16.688 1 94.56 88 GLU B CA 1
ATOM 1554 C C . GLU B 1 88 ? 4.516 0.326 -16.766 1 94.56 88 GLU B C 1
ATOM 1556 O O . GLU B 1 88 ? 4.082 1.264 -16.094 1 94.56 88 GLU B O 1
ATOM 1561 N N . PRO B 1 89 ? 5.625 0.487 -17.562 1 95.38 89 PRO B N 1
ATOM 1562 C CA . PRO B 1 89 ? 6.316 -0.534 -18.359 1 95.38 89 PRO B CA 1
ATOM 1563 C C . PRO B 1 89 ? 7.156 -1.476 -17.5 1 95.38 89 PRO B C 1
ATOM 1565 O O . PRO B 1 89 ? 7.348 -1.226 -16.312 1 95.38 89 PRO B O 1
ATOM 1568 N N . VAL B 1 90 ? 7.516 -2.629 -18.172 1 96.31 90 VAL B N 1
ATOM 1569 C CA . VAL B 1 90 ? 8.352 -3.611 -17.484 1 96.31 90 VAL B CA 1
ATOM 1570 C C . VAL B 1 90 ? 9.461 -4.082 -18.422 1 96.31 90 VAL B C 1
ATOM 1572 O O . VAL B 1 90 ? 9.234 -4.281 -19.625 1 96.31 90 VAL B O 1
ATOM 1575 N N . TYR B 1 91 ? 10.688 -4.121 -17.891 1 97.62 91 TYR B N 1
ATOM 1576 C CA . TYR B 1 91 ? 11.805 -4.703 -18.625 1 97.62 91 TYR B CA 1
ATOM 1577 C C . TYR B 1 91 ? 11.445 -6.086 -19.156 1 97.62 91 TYR B C 1
ATOM 1579 O O . TYR B 1 91 ? 11.188 -7.012 -18.391 1 97.62 91 TYR B O 1
ATOM 1587 N N . GLU B 1 92 ? 11.539 -6.188 -20.438 1 96.69 92 GLU B N 1
ATOM 1588 C CA . GLU B 1 92 ? 10.953 -7.34 -21.109 1 96.69 92 GLU B CA 1
ATOM 1589 C C . GLU B 1 92 ? 11.555 -8.648 -20.594 1 96.69 92 GLU B C 1
ATOM 1591 O O . GLU B 1 92 ? 10.82 -9.594 -20.297 1 96.69 92 GLU B O 1
ATOM 1596 N N . PRO B 1 93 ? 12.875 -8.766 -20.406 1 97.38 93 PRO B N 1
ATOM 1597 C CA . PRO B 1 93 ? 13.414 -10.023 -19.875 1 97.38 93 PRO B CA 1
ATOM 1598 C C . PRO B 1 93 ? 12.93 -10.312 -18.469 1 97.38 93 PRO B C 1
ATOM 1600 O O . PRO B 1 93 ? 12.742 -11.477 -18.109 1 97.38 93 PRO B O 1
ATOM 1603 N N . TYR B 1 94 ? 12.727 -9.312 -17.688 1 98.06 94 TYR B N 1
ATOM 1604 C CA . TYR B 1 94 ? 12.188 -9.492 -16.344 1 98.06 94 TYR B CA 1
ATOM 1605 C C . TYR B 1 94 ? 10.734 -9.945 -16.391 1 98.06 94 TYR B C 1
ATOM 1607 O O . TYR B 1 94 ? 10.32 -10.812 -15.617 1 98.06 94 TYR B O 1
ATOM 1615 N N . ALA B 1 95 ? 9.977 -9.359 -17.297 1 97.75 95 ALA B N 1
ATOM 1616 C CA . ALA B 1 95 ? 8.578 -9.766 -17.484 1 97.75 95 ALA B CA 1
ATOM 1617 C C . ALA B 1 95 ? 8.484 -11.242 -17.859 1 97.75 95 ALA B C 1
ATOM 1619 O O . ALA B 1 95 ? 7.633 -11.969 -17.344 1 97.75 95 ALA B O 1
ATOM 1620 N N . ARG B 1 96 ? 9.312 -11.648 -18.672 1 97.56 96 ARG B N 1
ATOM 1621 C CA . ARG B 1 96 ? 9.344 -13.047 -19.078 1 97.56 96 ARG B CA 1
ATOM 1622 C C . ARG B 1 96 ? 9.703 -13.953 -17.906 1 97.56 96 ARG B C 1
ATOM 1624 O O . ARG B 1 96 ? 9.172 -15.055 -17.766 1 97.56 96 ARG B O 1
ATOM 1631 N N . TRP B 1 97 ? 10.672 -13.453 -17.109 1 98.44 97 TRP B N 1
ATOM 1632 C CA . TRP B 1 97 ? 11.047 -14.195 -15.922 1 98.44 97 TRP B CA 1
ATOM 1633 C C . TRP B 1 97 ? 9.859 -14.344 -14.977 1 98.44 97 TRP B C 1
ATOM 1635 O O . TRP B 1 97 ? 9.609 -15.438 -14.461 1 98.44 97 TRP B O 1
ATOM 1645 N N . ILE B 1 98 ? 9.141 -13.273 -14.734 1 98.44 98 ILE B N 1
ATOM 1646 C CA . ILE B 1 98 ? 7.945 -13.32 -13.898 1 98.44 98 ILE B CA 1
ATOM 1647 C C . ILE B 1 98 ? 6.965 -14.344 -14.461 1 98.44 98 ILE B C 1
ATOM 1649 O O . ILE B 1 98 ? 6.434 -15.18 -13.727 1 98.44 98 ILE B O 1
ATOM 1653 N N . GLU B 1 99 ? 6.703 -14.273 -15.703 1 97.5 99 GLU B N 1
ATOM 1654 C CA . GLU B 1 99 ? 5.77 -15.188 -16.359 1 97.5 99 GLU B CA 1
ATOM 1655 C C . GLU B 1 99 ? 6.199 -16.641 -16.172 1 97.5 99 GLU B C 1
ATOM 1657 O O . GLU B 1 99 ? 5.379 -17.5 -15.852 1 97.5 99 GLU B O 1
ATOM 1662 N N . ALA B 1 100 ? 7.445 -16.938 -16.266 1 97.56 100 ALA B N 1
ATOM 1663 C CA . ALA B 1 100 ? 7.988 -18.281 -16.203 1 97.56 100 ALA B CA 1
ATOM 1664 C C . ALA B 1 100 ? 7.859 -18.859 -14.797 1 97.56 100 ALA B C 1
ATOM 1666 O O . ALA B 1 100 ? 7.809 -20.078 -14.617 1 97.56 100 ALA B O 1
ATOM 1667 N N . HIS B 1 101 ? 7.754 -17.953 -13.82 1 98 101 HIS B N 1
ATOM 1668 C CA . HIS B 1 101 ? 7.727 -18.406 -12.438 1 98 101 HIS B CA 1
ATOM 1669 C C . HIS B 1 101 ? 6.371 -18.141 -11.797 1 98 101 HIS B C 1
ATOM 1671 O O . HIS B 1 101 ? 6.273 -17.984 -10.578 1 98 101 HIS B O 1
ATOM 1677 N N . SER B 1 102 ? 5.336 -17.969 -12.664 1 97.75 102 SER B N 1
ATOM 1678 C CA . SER B 1 102 ? 3.967 -17.75 -12.211 1 97.75 102 SER B CA 1
ATOM 1679 C C . SER B 1 102 ? 3 -18.703 -12.891 1 97.75 102 SER B C 1
ATOM 1681 O O . SER B 1 102 ? 1.915 -18.297 -13.32 1 97.75 102 SER B O 1
ATOM 1683 N N . ALA B 1 103 ? 3.385 -19.891 -13.125 1 92.31 103 ALA B N 1
ATOM 1684 C CA . ALA B 1 103 ? 2.619 -20.875 -13.875 1 92.31 103 ALA B CA 1
ATOM 1685 C C . ALA B 1 103 ? 1.545 -21.516 -13 1 92.31 103 ALA B C 1
ATOM 1687 O O . ALA B 1 103 ? 0.608 -22.141 -13.508 1 92.31 103 ALA B O 1
ATOM 1688 N N . GLY B 1 104 ? 1.512 -21.344 -11.781 1 90.38 104 GLY B N 1
ATOM 1689 C CA . GLY B 1 104 ? 0.569 -22 -10.883 1 90.38 104 GLY B CA 1
ATOM 1690 C C . GLY B 1 104 ? 0.81 -23.484 -10.734 1 90.38 104 GLY B C 1
ATOM 1691 O O . GLY B 1 104 ? 0.982 -24.188 -11.734 1 90.38 104 GLY B O 1
ATOM 1692 N N . ARG B 1 105 ? 1.239 -23.906 -9.5 1 80.06 105 ARG B N 1
ATOM 1693 C CA . ARG B 1 105 ? 1.372 -25.344 -9.258 1 80.06 105 ARG B CA 1
ATOM 1694 C C . ARG B 1 105 ? 0.316 -25.828 -8.273 1 80.06 105 ARG B C 1
ATOM 1696 O O . ARG B 1 105 ? -0.16 -25.062 -7.434 1 80.06 105 ARG B O 1
#

pLDDT: mean 97.1, std 3.21, range [77.38, 98.94]

Radius of gyration: 17.49 Å; Cα contacts (8 Å, |Δi|>4): 459; chains: 2; bounding box: 40×50×38 Å

Foldseek 3Di:
DWKKKKKWKAQDPVLLVVLQVVCLVQLQFVHKDKDKDWDWDDDPHDIDTGIIIMIIGMAHPVSQVVSVVSCVVSGPDPDIDIDMDTDPPDDVVVVVSGHVSNPGD/DWKKKKKWKAQDPVLLVVLQVVCLVQLQFVHKDKDKDWDWDDDPHDIDTGIIIMMIGMAHPVSQVVSVVSCCVSGPDPDIDIDMDTDPPDDPVVVVSGHVSNPGD

Sequence (210 aa):
MTCIAVVTTVGSRTEAQTLARTLVERELAACAHISEVESFYHWQGKVQNEVEYRVIFKTVAERYADLEEAIRALHSYELPAIYAWPLEPVYEPYARWIEAHSAGRMTCIAVVTTVGSRTEAQTLARTLVERELAACAHISEVESFYHWQGKVQNEVEYRVIFKTVAERYADLEEAIRALHSYELPAIYAWPLEPVYEPYARWIEAHSAGR

Nearest PDB structures (foldseek):
  1o5j-assembly1_A  TM=9.761E-01  e=1.575E-12  Thermotoga maritima
  8t6c-assembly1_E  TM=9.679E-01  e=3.071E-12  synthetic construct
  1p1l-assembly1_A  TM=9.834E-01  e=6.362E-12  Archaeoglobus fulgidus
  1kr4-assembly1_A  TM=9.646E-01  e=6.760E-12  Thermotoga maritima
  1vhf-assembly1_A  TM=9.767E-01  e=7.632E-12  Thermotoga maritima

Solvent-accessible surface area (backbone atoms only — not comparable to full-atom values): 11105 Å² total; per-residue (Å²): 139,56,41,26,38,38,37,35,59,39,79,37,68,68,59,42,51,50,51,41,50,52,40,33,74,34,15,43,15,24,27,27,37,36,35,83,43,83,44,74,49,80,56,96,91,37,81,46,78,44,67,33,26,37,39,40,31,36,21,36,58,89,34,46,68,62,38,52,52,50,50,59,73,72,47,87,58,93,80,63,58,74,52,70,48,66,42,47,61,53,42,62,73,43,51,51,50,28,51,73,32,30,71,55,106,140,54,40,28,38,38,36,37,60,38,81,37,68,68,59,43,51,51,52,43,51,52,38,35,73,33,16,42,15,46,46,65,46,77,44,72,29,42,35,34,29,72,54,96,91,38,79,44,77,45,69,32,26,36,39,41,30,35,20,36,60,90,34,44,68,61,38,54,53,51,49,59,73,73,46,87,57,93,78,54,56,41,35,20,30,74,49,76,86,61,62,62,72,57,48,52,51,29,50,72,32,30,70,58,106

Secondary structure (DSSP, 8-state):
--EEEEEEEES-HHHHHHHHHHHHHTTSSSEEEEEEEEEEEEETTEEEEEEEEEEEEEEEGGGHHHHHHHHHHH--SSS--EEEEE--SB-HHHHHHHHHT-S--/--EEEEEEEES-HHHHHHHHHHHHHTTSSSEEEEEEEEEEEEETTEEEEEEEEEEEEEEEGGGHHHHHHHHHHH-SSSS---EEEE--S--HHHHHHHHHT-S--

Organism: NCBI:txid1204385